Protein AF-A0A1B6MDV8-F1 (afdb_monomer_lite)

Secondary structure (DSSP, 8-state):
--------------------------TTS-HHHHHTT--S--------SS----HHHHHHHHHHHHHHHHHHTT--------PPPPP---------------------------------S---------HHHHHHHHHHHHHHHHHHHHHHHHHHHHHHHHHHHHHHHHHHHHHHHHHHHHHHHHHHHHHHHHHHHHHHHHHHHHHHHHHHHHHHHHHHHHHHHHHHHHHHHHHHHHHHHHHHHH-TT-HHHHHHHHHHHHHHHHHHHHHHHHHHHHHHTT-

Organism: NCBI:txid36148

InterPro domains:
  IPR052212 Pleckstrin homology-like domain-containing protein [PTHR12156] (56-283)

Radius of gyration: 54.23 Å; chains: 1; bounding box: 100×55×174 Å

pLDDT: mean 72.83, std 24.7, range [31.34, 98.69]

Structure (mmCIF, N/CA/C/O backbone):
data_AF-A0A1B6MDV8-F1
#
_entry.id   AF-A0A1B6MDV8-F1
#
loop_
_atom_site.group_PDB
_atom_site.id
_atom_site.type_symbol
_atom_site.label_atom_id
_atom_site.label_alt_id
_atom_site.label_comp_id
_atom_site.label_asym_id
_atom_site.label_entity_id
_atom_site.label_seq_id
_atom_site.pdbx_PDB_ins_code
_atom_site.Cartn_x
_atom_site.Cartn_y
_atom_site.Cartn_z
_atom_site.occupancy
_atom_site.B_iso_or_equiv
_atom_site.auth_seq_id
_atom_site.auth_comp_id
_atom_site.auth_asym_id
_atom_site.auth_atom_id
_atom_site.pdbx_PDB_model_num
ATOM 1 N N . ARG A 1 1 ? -22.402 22.579 72.912 1.00 41.66 1 ARG A N 1
ATOM 2 C CA . ARG A 1 1 ? -21.369 21.664 72.367 1.00 41.66 1 ARG A CA 1
ATOM 3 C C . ARG A 1 1 ? -21.329 21.859 70.859 1.00 41.66 1 ARG A C 1
ATOM 5 O O . ARG A 1 1 ? -22.354 22.223 70.300 1.00 41.66 1 ARG A O 1
ATOM 12 N N . GLN A 1 2 ? -20.126 21.792 70.302 1.00 41.84 2 GLN A N 1
ATOM 13 C CA . GLN A 1 2 ? -19.686 22.366 69.029 1.00 41.84 2 GLN A CA 1
ATOM 14 C C . GLN A 1 2 ? -20.504 21.953 67.797 1.00 41.84 2 GLN A C 1
ATOM 16 O O . GLN A 1 2 ? -21.017 20.841 67.720 1.00 41.84 2 GLN A O 1
ATOM 21 N N . ARG A 1 3 ? -20.596 22.901 66.855 1.00 44.16 3 ARG A N 1
ATOM 22 C CA . ARG A 1 3 ? -20.943 22.695 65.445 1.00 44.16 3 ARG A CA 1
ATOM 23 C C . ARG A 1 3 ? -19.697 22.199 64.715 1.00 44.16 3 ARG A C 1
ATOM 25 O O . ARG A 1 3 ? -18.668 22.822 64.917 1.00 44.16 3 ARG A O 1
ATOM 32 N N . ASP A 1 4 ? -19.864 21.224 63.829 1.00 45.38 4 ASP A N 1
ATOM 33 C CA . ASP A 1 4 ? -19.071 20.978 62.613 1.00 45.38 4 ASP A CA 1
ATOM 34 C C . ASP A 1 4 ? -20.027 20.203 61.678 1.00 45.38 4 ASP A C 1
ATOM 36 O O . ASP A 1 4 ? -20.526 19.148 62.049 1.00 45.38 4 ASP A O 1
ATOM 40 N N . SER A 1 5 ? -20.625 20.787 60.634 1.00 49.94 5 SER A N 1
ATOM 41 C CA . SER A 1 5 ? -20.052 21.233 59.354 1.00 49.94 5 SER A CA 1
ATOM 42 C C . SER A 1 5 ? -19.368 20.105 58.576 1.00 49.94 5 SER A C 1
ATOM 44 O O . SER A 1 5 ? -18.147 20.028 58.523 1.00 49.94 5 SER A O 1
ATOM 46 N N . MET A 1 6 ? -20.166 19.262 57.915 1.00 45.12 6 MET A N 1
ATOM 47 C CA . MET A 1 6 ? -19.707 18.414 56.813 1.00 45.12 6 MET A CA 1
ATOM 48 C C . MET A 1 6 ? -20.484 18.811 55.558 1.00 45.12 6 MET A C 1
ATOM 50 O O . MET A 1 6 ? -21.700 18.650 55.470 1.00 45.12 6 MET A O 1
ATOM 54 N N . GLN A 1 7 ? -19.756 19.432 54.634 1.00 40.16 7 GLN A N 1
ATOM 55 C CA . GLN A 1 7 ? -20.218 19.879 53.330 1.00 40.16 7 GLN A CA 1
ATOM 56 C C . GLN A 1 7 ? -20.430 18.675 52.408 1.00 40.16 7 GLN A C 1
ATOM 58 O O . GLN A 1 7 ? -19.575 17.801 52.298 1.00 40.16 7 GLN A O 1
ATOM 63 N N . SER A 1 8 ? -21.566 18.665 51.717 1.00 41.91 8 SER A N 1
ATOM 64 C CA . SER A 1 8 ? -21.845 17.781 50.592 1.00 41.91 8 SER A CA 1
ATOM 65 C C . SER A 1 8 ? -20.973 18.171 49.396 1.00 41.91 8 SER A C 1
ATOM 67 O O . SER A 1 8 ? -21.129 19.262 48.850 1.00 41.91 8 SER A O 1
ATOM 69 N N . THR A 1 9 ? -20.092 17.282 48.943 1.00 39.75 9 THR A N 1
ATOM 70 C CA . THR A 1 9 ? -19.457 17.394 47.623 1.00 39.75 9 THR A CA 1
ATOM 71 C C . THR A 1 9 ? -20.201 16.496 46.643 1.00 39.75 9 THR A C 1
ATOM 73 O O . THR A 1 9 ? -19.953 15.297 46.546 1.00 39.75 9 THR A O 1
ATOM 76 N N . SER A 1 10 ? -21.161 17.100 45.945 1.00 36.78 10 SER A N 1
ATOM 77 C CA . SER A 1 10 ? -21.814 16.543 44.762 1.00 36.78 10 SER A CA 1
ATOM 78 C C . SER A 1 10 ? -20.870 16.692 43.570 1.00 36.78 10 SER A C 1
ATOM 80 O O . SER A 1 10 ? -20.810 17.757 42.955 1.00 36.78 10 SER A O 1
ATOM 82 N N . THR A 1 11 ? -20.143 15.634 43.225 1.00 38.47 11 THR A N 1
ATOM 83 C CA . THR A 1 11 ? -19.356 15.585 41.988 1.00 38.47 11 THR A CA 1
ATOM 84 C C . THR A 1 11 ? -20.285 15.217 40.831 1.00 38.47 11 THR A C 1
ATOM 86 O O . THR A 1 11 ? -20.502 14.046 40.536 1.00 38.47 11 THR A O 1
ATOM 89 N N . GLN A 1 12 ? -20.870 16.226 40.180 1.00 38.03 12 GLN A N 1
ATOM 90 C CA . GLN A 1 12 ? -21.445 16.059 38.845 1.00 38.03 12 GLN A CA 1
ATOM 91 C C . GLN A 1 12 ? -20.291 15.968 37.843 1.00 38.03 12 GLN A C 1
ATOM 93 O O . GLN A 1 12 ? -19.630 16.963 37.553 1.00 38.03 12 GLN A O 1
ATOM 98 N N . ALA A 1 13 ? -20.031 14.767 37.329 1.00 36.56 13 ALA A N 1
ATOM 99 C CA . ALA A 1 13 ? -19.148 14.573 36.189 1.00 36.56 13 ALA A CA 1
ATOM 100 C C . ALA A 1 13 ? -19.932 14.856 34.898 1.00 36.56 13 ALA A C 1
ATOM 102 O O . ALA A 1 13 ? -20.715 14.035 34.419 1.00 36.56 13 ALA A O 1
ATOM 103 N N . SER A 1 14 ? -19.735 16.051 34.352 1.00 38.69 14 SER A N 1
ATOM 104 C CA . SER A 1 14 ? -20.211 16.453 33.031 1.00 38.69 14 SER A CA 1
ATOM 105 C C . SER A 1 14 ? -19.435 15.690 31.956 1.00 38.69 14 SER A C 1
ATOM 107 O O . SER A 1 14 ? -18.306 16.046 31.628 1.00 38.69 14 SER A O 1
ATOM 109 N N . VAL A 1 15 ? -20.025 14.634 31.394 1.00 35.34 15 VAL A N 1
ATOM 110 C CA . VAL A 1 15 ? -19.464 13.932 30.229 1.00 35.34 15 VAL A CA 1
ATOM 111 C C . VAL A 1 15 ? -19.745 14.766 28.979 1.00 35.34 15 VAL A C 1
ATOM 113 O O . VAL A 1 15 ? -20.803 14.665 28.357 1.00 35.34 15 VAL A O 1
ATOM 116 N N . THR A 1 16 ? -18.796 15.620 28.603 1.00 37.28 16 THR A N 1
ATOM 117 C CA . THR A 1 16 ? -18.769 16.245 27.279 1.00 37.28 16 THR A CA 1
ATOM 118 C C . THR A 1 16 ? -18.383 15.190 26.246 1.00 37.28 16 THR A C 1
ATOM 120 O O . THR A 1 16 ? -17.249 14.717 26.220 1.00 37.28 16 THR A O 1
ATOM 123 N N . LYS A 1 17 ? -19.335 14.811 25.387 1.00 40.22 17 LYS A N 1
ATOM 124 C CA . LYS A 1 17 ? -19.075 14.019 24.1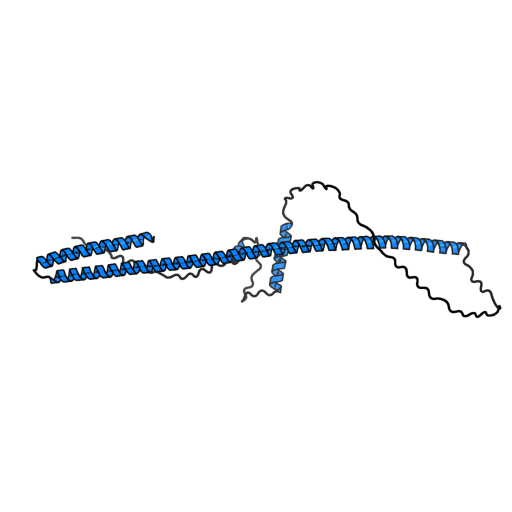80 1.00 40.22 17 LYS A CA 1
ATOM 125 C C . LYS A 1 17 ? -18.283 14.869 23.183 1.00 40.22 17 LYS A C 1
ATOM 127 O O . LYS A 1 17 ? -18.869 15.644 22.432 1.00 40.22 17 LYS A O 1
ATOM 132 N N . SER A 1 18 ? -16.967 14.701 23.160 1.00 35.91 18 SER A N 1
ATOM 133 C CA . SER A 1 18 ? -16.119 15.189 22.072 1.00 35.91 18 SER A CA 1
ATOM 134 C C . SER A 1 18 ? -16.134 14.151 20.955 1.00 35.91 18 SER A C 1
ATOM 136 O O . SER A 1 18 ? -15.450 13.134 21.015 1.00 35.91 18 SER A O 1
ATOM 138 N N . SER A 1 19 ? -16.973 14.384 19.950 1.00 39.19 19 SER A N 1
ATOM 139 C CA . SER A 1 19 ? -16.970 13.618 18.707 1.00 39.19 19 SER A CA 1
ATOM 140 C C . SER A 1 19 ? -15.798 14.111 17.854 1.00 39.19 19 SER A C 1
ATOM 142 O O . SER A 1 19 ? -15.937 15.044 17.069 1.00 39.19 19 SER A O 1
ATOM 144 N N . THR A 1 20 ? -14.610 13.545 18.058 1.00 39.69 20 THR A N 1
ATOM 145 C CA . THR A 1 20 ? -13.475 13.738 17.149 1.00 39.69 20 THR A CA 1
ATOM 146 C C . THR A 1 20 ? -13.483 12.608 16.135 1.00 39.69 20 THR A C 1
ATOM 148 O O . THR A 1 20 ? -13.010 11.505 16.399 1.00 39.69 20 THR A O 1
ATOM 151 N N . LYS A 1 21 ? -14.059 12.895 14.967 1.00 38.56 21 LYS A N 1
ATOM 152 C CA . LYS A 1 21 ? -13.855 12.133 13.738 1.00 38.56 21 LYS A CA 1
ATOM 153 C C . LYS A 1 21 ? -12.370 12.258 13.380 1.00 38.56 21 LYS A C 1
ATOM 155 O O . LYS A 1 21 ? -11.944 13.297 12.889 1.00 38.56 21 LYS A O 1
ATOM 160 N N . ILE A 1 22 ? -11.574 11.245 13.713 1.00 42.72 22 ILE A N 1
ATOM 161 C CA . ILE A 1 22 ? -10.167 11.177 13.314 1.00 42.72 22 ILE A CA 1
ATOM 162 C C . ILE A 1 22 ? -10.153 10.709 11.857 1.00 42.72 22 ILE A C 1
ATOM 164 O O . ILE A 1 22 ? -10.114 9.518 11.570 1.00 42.72 22 ILE A O 1
ATOM 168 N N . GLU A 1 23 ? -10.245 11.658 10.929 1.00 42.00 23 GLU A N 1
ATOM 169 C CA . GLU A 1 23 ? -9.724 11.467 9.576 1.00 42.00 23 GLU A CA 1
ATOM 170 C C . GLU A 1 23 ? -8.200 11.569 9.683 1.00 42.00 23 GLU A C 1
ATOM 172 O O . GLU A 1 23 ? -7.623 12.654 9.696 1.00 42.00 23 GLU A O 1
ATOM 177 N N . SER A 1 24 ? -7.537 10.428 9.869 1.00 48.16 24 SER A N 1
ATOM 178 C CA . SER A 1 24 ? -6.083 10.334 9.799 1.00 48.16 24 SER A CA 1
ATOM 179 C C . SER A 1 24 ? -5.657 10.337 8.333 1.00 48.16 24 SER A C 1
ATOM 181 O O . SER A 1 24 ? -5.510 9.292 7.697 1.00 48.16 24 SER A O 1
ATOM 183 N N . GLU A 1 25 ? -5.474 11.532 7.774 1.00 46.50 25 GLU A N 1
ATOM 184 C CA . GLU A 1 25 ? -4.757 11.659 6.511 1.00 46.50 25 GLU A CA 1
ATOM 185 C C . GLU A 1 25 ? -3.292 11.201 6.682 1.00 46.50 25 GLU A C 1
ATOM 187 O O . GLU A 1 25 ? -2.677 11.452 7.726 1.00 46.50 25 GLU A O 1
ATOM 192 N N . PRO A 1 26 ? -2.707 10.506 5.688 1.00 47.03 26 PRO A N 1
ATOM 193 C CA . PRO A 1 26 ? -1.300 10.121 5.713 1.00 47.03 26 PRO A CA 1
ATOM 194 C C . PRO A 1 26 ? -0.398 11.349 5.887 1.00 47.03 26 PRO A C 1
ATOM 196 O O . PRO A 1 26 ? -0.573 12.344 5.193 1.00 47.03 26 PRO A O 1
ATOM 199 N N . SER A 1 27 ? 0.630 11.257 6.737 1.00 51.81 27 SER A N 1
ATOM 200 C CA . SER A 1 27 ? 1.535 12.361 7.125 1.00 51.81 27 SER A CA 1
ATOM 201 C C . SER A 1 27 ? 2.238 13.109 5.979 1.00 51.81 27 SER A C 1
ATOM 203 O O . SER A 1 27 ? 2.862 14.138 6.217 1.00 51.81 27 SER A O 1
ATOM 205 N N . TRP A 1 28 ? 2.143 12.609 4.747 1.00 41.94 28 TRP A N 1
ATOM 206 C CA . TRP A 1 28 ? 2.666 13.233 3.532 1.00 41.94 28 TRP A CA 1
ATOM 207 C C . TRP A 1 28 ? 1.765 14.351 2.979 1.00 41.94 28 TRP A C 1
ATOM 209 O O . TRP A 1 28 ? 2.223 15.115 2.135 1.00 41.94 28 TRP A O 1
ATOM 219 N N . THR A 1 29 ? 0.513 14.479 3.443 1.00 50.56 29 THR A N 1
ATOM 220 C CA . THR A 1 29 ? -0.382 15.599 3.079 1.00 50.56 29 THR A CA 1
ATOM 221 C C . THR A 1 29 ? -0.181 16.832 3.961 1.00 50.56 29 THR A C 1
ATOM 223 O O . THR A 1 29 ? -0.692 17.910 3.656 1.00 50.56 29 THR A O 1
ATOM 226 N N . ASN A 1 30 ? 0.598 16.706 5.041 1.00 45.53 30 ASN A N 1
ATOM 227 C CA . ASN A 1 30 ? 0.780 17.774 6.011 1.00 45.53 30 ASN A CA 1
ATOM 228 C C . ASN A 1 30 ? 1.821 18.787 5.508 1.00 45.53 30 ASN A C 1
ATOM 230 O O . ASN A 1 30 ? 3.012 18.483 5.404 1.00 45.53 30 ASN A O 1
ATOM 234 N N . ALA A 1 31 ? 1.366 20.002 5.194 1.00 52.75 31 ALA A N 1
ATOM 235 C CA . ALA A 1 31 ? 2.187 21.062 4.601 1.00 52.75 31 ALA A CA 1
ATOM 236 C C . ALA A 1 31 ? 3.413 21.442 5.458 1.00 52.75 31 ALA A C 1
ATOM 238 O O . ALA A 1 31 ? 4.438 21.854 4.913 1.00 52.75 31 ALA A O 1
ATOM 239 N N . ASP A 1 32 ? 3.333 21.239 6.774 1.00 47.97 32 ASP A N 1
ATOM 240 C CA . ASP A 1 32 ? 4.419 21.534 7.713 1.00 47.97 32 ASP A CA 1
ATOM 241 C C . ASP A 1 32 ? 5.596 20.549 7.603 1.00 47.97 32 ASP A C 1
ATOM 243 O O . ASP A 1 32 ? 6.738 20.927 7.863 1.00 47.97 32 ASP A O 1
ATOM 247 N N . PHE A 1 33 ? 5.361 19.308 7.153 1.00 38.94 33 PHE A N 1
ATOM 248 C CA . PHE A 1 33 ? 6.434 18.324 6.957 1.00 38.94 33 PHE A CA 1
ATOM 249 C C . PHE A 1 33 ? 7.294 18.653 5.726 1.00 38.94 33 PHE A C 1
ATOM 251 O O . PHE A 1 33 ? 8.510 18.481 5.753 1.00 38.94 33 PHE A O 1
ATOM 258 N N . MET A 1 34 ? 6.683 19.208 4.672 1.00 46.84 34 MET A N 1
ATOM 259 C CA . MET A 1 34 ? 7.398 19.660 3.471 1.00 46.84 34 MET A CA 1
ATOM 260 C C . MET A 1 34 ? 8.202 20.949 3.707 1.00 46.84 34 MET A C 1
ATOM 262 O O . MET A 1 34 ? 9.195 21.185 3.027 1.00 46.84 34 MET A O 1
ATOM 266 N N . ALA A 1 35 ? 7.806 21.784 4.673 1.00 48.19 35 ALA A N 1
ATOM 267 C CA . ALA A 1 35 ? 8.477 23.055 4.951 1.00 48.19 35 ALA A CA 1
ATOM 268 C C . ALA A 1 35 ? 9.786 22.901 5.749 1.00 48.19 35 ALA A C 1
ATOM 270 O O . ALA A 1 35 ? 10.660 23.762 5.663 1.00 48.19 35 ALA A O 1
ATOM 271 N N . ALA A 1 36 ? 9.947 21.811 6.506 1.00 45.22 36 ALA A N 1
ATOM 272 C CA . ALA A 1 36 ? 11.100 21.616 7.387 1.00 45.22 36 ALA A CA 1
ATOM 273 C C . ALA A 1 36 ? 12.379 21.142 6.668 1.00 45.22 36 ALA A C 1
ATOM 275 O O . ALA A 1 36 ? 13.445 21.157 7.279 1.00 45.22 36 ALA A O 1
ATOM 276 N N . ASN A 1 37 ? 12.300 20.742 5.391 1.00 46.66 37 ASN A N 1
ATOM 277 C CA . ASN A 1 37 ? 13.437 20.171 4.655 1.00 46.66 37 ASN A CA 1
ATOM 278 C C . ASN A 1 37 ? 13.982 21.064 3.525 1.00 46.66 37 ASN A C 1
ATOM 280 O O . ASN A 1 37 ? 14.808 20.626 2.728 1.00 46.66 37 ASN A O 1
ATOM 284 N N . CYS A 1 38 ? 13.540 22.320 3.442 1.00 40.66 38 CYS A N 1
ATOM 285 C CA . CYS A 1 38 ? 13.964 23.239 2.390 1.00 40.66 38 CYS A CA 1
ATOM 286 C C . CYS A 1 38 ? 14.622 24.467 3.017 1.00 40.66 38 CYS A C 1
ATOM 288 O O . CYS A 1 38 ? 13.956 25.391 3.487 1.00 40.66 38 CYS A O 1
ATOM 290 N N . ASN A 1 39 ? 15.954 24.483 3.010 1.00 44.81 39 ASN A N 1
ATOM 291 C CA . ASN A 1 39 ? 16.721 25.686 3.288 1.00 44.81 39 ASN A CA 1
ATOM 292 C C . ASN A 1 39 ? 16.372 26.764 2.249 1.00 44.81 39 ASN A C 1
ATOM 294 O O . ASN A 1 39 ? 16.830 26.725 1.116 1.00 44.81 39 ASN A O 1
ATOM 298 N N . GLY A 1 40 ? 15.569 27.739 2.676 1.00 49.16 40 GLY A N 1
ATOM 299 C CA . GLY A 1 40 ? 15.629 29.125 2.222 1.00 49.16 40 GLY A CA 1
ATOM 300 C C . GLY A 1 40 ? 15.445 29.393 0.728 1.00 49.16 40 GLY A C 1
ATOM 301 O O . GLY A 1 40 ? 16.374 29.856 0.080 1.00 49.16 40 GLY A O 1
ATOM 302 N N . ASN A 1 41 ? 14.218 29.269 0.218 1.00 39.22 41 ASN A N 1
ATOM 303 C CA . ASN A 1 41 ? 13.690 30.275 -0.710 1.00 39.22 41 ASN A CA 1
ATOM 304 C C . ASN A 1 41 ? 12.160 30.210 -0.761 1.00 39.22 41 ASN A C 1
ATOM 306 O O . ASN A 1 41 ? 11.552 29.402 -1.458 1.00 39.22 41 ASN A O 1
ATOM 310 N N . THR A 1 42 ? 11.518 31.070 0.028 1.00 41.44 42 THR A N 1
ATOM 311 C CA . THR A 1 42 ? 10.060 31.171 0.101 1.00 41.44 42 THR A CA 1
ATOM 312 C C . THR A 1 42 ? 9.510 31.746 -1.206 1.00 41.44 42 THR A C 1
ATOM 314 O O . THR A 1 42 ? 9.463 32.964 -1.395 1.00 41.44 42 THR A O 1
ATOM 317 N N . ILE A 1 43 ? 9.050 30.881 -2.112 1.00 47.41 43 ILE A N 1
ATOM 318 C CA . ILE A 1 43 ? 8.170 31.294 -3.209 1.00 47.41 43 ILE A CA 1
ATOM 319 C C . ILE A 1 43 ? 6.847 31.732 -2.570 1.00 47.41 43 ILE A C 1
ATOM 321 O O . ILE A 1 43 ? 6.126 30.934 -1.969 1.00 47.41 43 ILE A O 1
ATOM 325 N N . LYS A 1 44 ? 6.564 33.036 -2.635 1.00 43.25 44 LYS A N 1
ATOM 326 C CA . LYS A 1 44 ? 5.366 33.656 -2.059 1.00 43.25 44 LYS A CA 1
ATOM 327 C C . LYS A 1 44 ? 4.108 32.994 -2.632 1.00 43.25 44 LYS A C 1
ATOM 329 O O . LYS A 1 44 ? 3.826 33.137 -3.819 1.00 43.25 44 LYS A O 1
ATOM 334 N N . ARG A 1 45 ? 3.337 32.308 -1.779 1.00 43.62 45 ARG A N 1
ATOM 335 C CA . ARG A 1 45 ? 1.969 31.876 -2.099 1.00 43.62 45 ARG A CA 1
ATOM 336 C C . ARG A 1 45 ? 1.102 33.116 -2.286 1.00 43.62 45 ARG A C 1
ATOM 338 O O . ARG A 1 45 ? 0.963 33.918 -1.365 1.00 43.62 45 ARG A O 1
ATOM 345 N N . GLN A 1 46 ? 0.524 33.266 -3.470 1.00 39.88 46 GLN A N 1
ATOM 346 C CA . GLN A 1 46 ? -0.530 34.240 -3.704 1.00 39.88 46 GLN A CA 1
ATOM 347 C C . GLN A 1 46 ? -1.845 33.617 -3.221 1.00 39.88 46 GLN A C 1
ATOM 349 O O . GLN A 1 46 ? -2.303 32.611 -3.759 1.00 39.88 46 GLN A O 1
ATOM 354 N N . GLU A 1 47 ? -2.410 34.169 -2.148 1.00 44.19 47 GLU A N 1
ATOM 355 C CA . GLU A 1 47 ? -3.714 33.768 -1.624 1.00 44.19 47 GLU A CA 1
ATOM 356 C C . GLU A 1 47 ? -4.813 34.148 -2.621 1.00 44.19 47 GLU A C 1
ATOM 358 O O . GLU A 1 47 ? -5.074 35.325 -2.873 1.00 44.19 47 GLU A O 1
ATOM 363 N N . GLY A 1 48 ? -5.469 33.143 -3.196 1.00 39.25 48 GLY A N 1
ATOM 364 C CA . GLY A 1 48 ? -6.555 33.359 -4.139 1.00 39.25 48 GLY A CA 1
ATOM 365 C C . GLY A 1 48 ? -7.253 32.063 -4.524 1.00 39.25 48 GLY A C 1
ATOM 366 O O . GLY A 1 48 ? -6.916 31.473 -5.533 1.00 39.25 48 GLY A O 1
ATOM 367 N N . LYS A 1 49 ? -8.218 31.662 -3.690 1.00 47.03 49 LYS A N 1
ATOM 368 C CA . LYS A 1 49 ? -9.430 30.872 -3.987 1.00 47.03 49 LYS A CA 1
ATOM 369 C C . LYS A 1 49 ? -9.300 29.712 -4.995 1.00 47.03 49 LYS A C 1
ATOM 371 O O . LYS A 1 49 ? -9.300 29.919 -6.200 1.00 47.03 49 LYS A O 1
ATOM 376 N N . ASN A 1 50 ? -9.432 28.511 -4.425 1.00 45.31 50 ASN A N 1
ATOM 377 C CA . ASN A 1 50 ? -9.701 27.209 -5.045 1.00 45.31 50 ASN A CA 1
ATOM 378 C C . ASN A 1 50 ? -8.482 26.612 -5.757 1.00 45.31 50 ASN A C 1
ATOM 380 O O . ASN A 1 50 ? -8.100 27.040 -6.837 1.00 45.31 50 ASN A O 1
ATOM 384 N N . GLY A 1 51 ? -7.867 25.625 -5.097 1.00 57.31 51 GLY A N 1
ATOM 385 C CA . GLY A 1 51 ? -6.617 24.968 -5.480 1.00 57.31 51 GLY A CA 1
ATOM 386 C C . GLY A 1 51 ? -6.698 24.093 -6.730 1.00 57.31 51 GLY A C 1
ATOM 387 O O . GLY A 1 51 ? -6.411 22.903 -6.661 1.00 57.31 51 GLY A O 1
ATOM 388 N N . GLU A 1 52 ? -7.037 24.683 -7.869 1.00 53.91 52 GLU A N 1
ATOM 389 C CA . GLU A 1 52 ? -6.800 24.093 -9.181 1.00 53.91 52 GLU A CA 1
ATOM 390 C C . GLU A 1 52 ? -5.534 24.725 -9.760 1.00 53.91 52 GLU A C 1
ATOM 392 O O . GLU A 1 52 ? -5.537 25.857 -10.242 1.00 53.91 52 GLU A O 1
ATOM 397 N N . TYR A 1 53 ? -4.420 23.998 -9.668 1.00 69.62 53 TYR A N 1
ATOM 398 C CA . TYR A 1 53 ? -3.213 24.359 -10.400 1.00 69.62 53 TYR A CA 1
ATOM 399 C C . TYR A 1 53 ? -3.477 24.143 -11.887 1.00 69.62 53 TYR A C 1
ATOM 401 O O . TYR A 1 53 ? -3.904 23.060 -12.296 1.00 69.62 53 TYR A O 1
ATOM 409 N N . THR A 1 54 ? -3.216 25.156 -12.710 1.00 80.56 54 THR A N 1
ATOM 410 C CA . THR A 1 54 ? -3.282 24.960 -14.159 1.00 80.56 54 THR A CA 1
ATOM 411 C C . THR A 1 54 ? -2.201 23.966 -14.584 1.00 80.56 54 THR A C 1
ATOM 413 O O . THR A 1 54 ? -1.158 23.840 -13.937 1.00 80.56 54 THR A O 1
ATOM 416 N N . THR A 1 55 ? -2.422 23.248 -15.687 1.00 70.62 55 THR A N 1
ATOM 417 C CA . THR A 1 55 ? -1.445 22.277 -16.208 1.00 70.62 55 THR A CA 1
ATOM 418 C C . THR A 1 55 ? -0.066 22.915 -16.399 1.00 70.62 55 THR A C 1
ATOM 420 O O . THR A 1 55 ? 0.946 22.304 -16.078 1.00 70.62 55 THR A O 1
ATOM 423 N N . GLU A 1 56 ? -0.021 24.180 -16.817 1.00 72.06 56 GLU A N 1
ATOM 424 C CA . GLU A 1 56 ? 1.218 24.950 -16.958 1.00 72.06 56 GLU A CA 1
ATOM 425 C C . GLU A 1 56 ? 1.922 25.200 -15.614 1.00 72.06 56 GLU A C 1
ATOM 427 O O . GLU A 1 56 ? 3.143 25.097 -15.532 1.00 72.06 56 GLU A O 1
ATOM 432 N N . GLN A 1 57 ? 1.173 25.466 -14.539 1.00 76.56 57 GLN A N 1
ATOM 433 C CA . GLN A 1 57 ? 1.736 25.666 -13.200 1.00 76.56 57 GLN A CA 1
ATOM 434 C C . GLN A 1 57 ? 2.315 24.371 -12.616 1.00 76.56 57 GLN A C 1
ATOM 436 O O . GLN A 1 57 ? 3.372 24.410 -11.987 1.00 76.56 57 GLN A O 1
ATOM 441 N N . LEU A 1 58 ? 1.663 23.229 -12.860 1.00 84.12 58 LEU A N 1
ATOM 442 C CA . LEU A 1 58 ? 2.167 21.915 -12.445 1.00 84.12 58 LEU A CA 1
ATOM 443 C C . LEU A 1 58 ? 3.429 21.524 -13.217 1.00 84.12 58 LEU A C 1
ATOM 445 O O . LEU A 1 58 ? 4.398 21.069 -12.612 1.00 84.12 58 LEU A O 1
ATOM 449 N N . ILE A 1 59 ? 3.443 21.749 -14.536 1.00 82.00 59 ILE A N 1
ATOM 450 C CA . ILE A 1 59 ? 4.624 21.504 -15.375 1.00 82.00 59 ILE A CA 1
ATOM 451 C C . ILE A 1 59 ? 5.797 22.349 -14.877 1.00 82.00 59 ILE A C 1
ATOM 453 O O . ILE A 1 59 ? 6.886 21.825 -14.676 1.00 82.00 59 ILE A O 1
ATOM 457 N N . MET A 1 60 ? 5.571 23.633 -14.598 1.00 82.56 60 MET A N 1
ATOM 458 C CA . MET A 1 60 ? 6.625 24.534 -14.135 1.00 82.56 60 MET A CA 1
ATOM 459 C C . MET A 1 60 ? 7.154 24.164 -12.736 1.00 82.56 60 MET A C 1
ATOM 461 O O . MET A 1 60 ? 8.344 24.331 -12.470 1.00 82.56 60 MET A O 1
ATOM 465 N N . GLN A 1 61 ? 6.309 23.619 -11.851 1.00 80.75 61 GLN A N 1
ATOM 466 C CA . GLN A 1 61 ? 6.749 23.068 -10.562 1.00 80.75 61 GLN A CA 1
ATOM 467 C C . GLN A 1 61 ? 7.579 21.790 -10.719 1.00 80.75 61 GLN A C 1
ATOM 469 O O . GLN A 1 61 ? 8.605 21.653 -10.054 1.00 80.75 61 GLN A O 1
ATOM 474 N N . LEU A 1 62 ? 7.172 20.872 -11.599 1.00 82.19 62 LEU A N 1
ATOM 475 C CA . LEU A 1 62 ? 7.939 19.656 -11.884 1.00 82.19 62 LEU A CA 1
ATOM 476 C C . LEU A 1 62 ? 9.309 19.993 -12.480 1.00 82.19 62 LEU A C 1
ATOM 478 O O . LEU A 1 62 ? 10.319 19.450 -12.038 1.00 82.19 62 LEU A O 1
ATOM 482 N N . ASP A 1 63 ? 9.358 20.944 -13.410 1.00 81.94 63 ASP A N 1
ATOM 483 C CA . ASP A 1 63 ? 10.597 21.383 -14.054 1.00 81.94 63 ASP A CA 1
ATOM 484 C C . ASP A 1 63 ? 11.577 22.017 -13.052 1.00 81.94 63 ASP A C 1
ATOM 486 O O . ASP A 1 63 ? 12.791 21.831 -13.150 1.00 81.94 63 ASP A O 1
ATOM 490 N N . ALA A 1 64 ? 11.059 22.726 -12.041 1.00 76.06 64 ALA A N 1
ATOM 491 C CA . ALA A 1 64 ? 11.861 23.281 -10.954 1.00 76.06 64 ALA A CA 1
ATOM 492 C C . ALA A 1 64 ? 12.460 22.185 -10.052 1.00 76.06 64 ALA A C 1
ATOM 494 O O . ALA A 1 64 ? 13.654 22.227 -9.763 1.00 76.06 64 ALA A O 1
ATOM 495 N N . ILE A 1 65 ? 11.670 21.171 -9.679 1.00 80.25 65 ILE A N 1
ATOM 496 C CA . ILE A 1 65 ? 12.120 20.045 -8.838 1.00 80.25 65 ILE A CA 1
ATOM 497 C C . ILE A 1 65 ? 13.163 19.186 -9.572 1.00 80.25 65 ILE A C 1
ATOM 499 O O . ILE A 1 65 ? 14.178 18.784 -8.996 1.00 80.25 65 ILE A O 1
ATOM 503 N N . VAL A 1 66 ? 12.955 18.924 -10.865 1.00 79.69 66 VAL A N 1
ATOM 504 C CA . VAL A 1 66 ? 13.918 18.181 -11.697 1.00 79.69 66 VAL A CA 1
ATOM 505 C C . VAL A 1 66 ? 15.234 18.955 -11.824 1.00 79.69 66 VAL A C 1
ATOM 507 O O . VAL A 1 66 ? 16.315 18.379 -11.738 1.00 79.69 66 VAL A O 1
ATOM 510 N N . ARG A 1 67 ? 15.175 20.280 -11.960 1.00 77.94 67 ARG A N 1
ATOM 511 C CA . ARG A 1 67 ? 16.376 21.120 -12.054 1.00 77.94 67 ARG A CA 1
ATOM 512 C C . ARG A 1 67 ? 17.145 21.190 -10.733 1.00 77.94 67 ARG A C 1
ATOM 514 O O . ARG A 1 67 ? 18.373 21.163 -10.744 1.00 77.94 67 ARG A O 1
ATOM 521 N N . GLU A 1 68 ? 16.433 21.232 -9.611 1.00 72.38 68 GLU A N 1
ATOM 522 C CA . GLU A 1 68 ? 17.023 21.227 -8.270 1.00 72.38 68 GLU A CA 1
ATOM 523 C C . GLU A 1 68 ? 17.685 19.875 -7.954 1.00 72.38 68 GLU A C 1
ATOM 525 O O . GLU A 1 68 ? 18.838 19.844 -7.523 1.00 72.38 68 GLU A O 1
ATOM 530 N N . SER A 1 69 ? 17.040 18.755 -8.293 1.00 71.00 69 SER A N 1
ATOM 531 C CA . SER A 1 69 ? 17.627 17.410 -8.143 1.00 71.00 69 SER A CA 1
ATOM 532 C C . SER A 1 69 ? 18.845 17.165 -9.043 1.00 71.00 69 SER A C 1
ATOM 534 O O . SER A 1 69 ? 19.814 16.546 -8.614 1.00 71.00 69 SER A O 1
ATOM 536 N N . MET A 1 70 ? 18.862 17.716 -10.258 1.00 67.88 70 MET A N 1
ATOM 537 C CA . MET A 1 70 ? 20.036 17.651 -11.140 1.00 67.88 70 MET A CA 1
ATOM 538 C C . MET A 1 70 ? 21.216 18.491 -10.621 1.00 67.88 70 MET A C 1
ATOM 540 O O . MET A 1 70 ? 22.371 18.171 -10.903 1.00 67.88 70 MET A O 1
ATOM 544 N N . SER A 1 71 ? 20.947 19.549 -9.848 1.00 60.66 71 SER A N 1
ATOM 545 C CA . SER A 1 71 ? 21.989 20.396 -9.253 1.00 60.66 71 SER A CA 1
ATOM 546 C C . SER A 1 71 ? 22.613 19.799 -7.985 1.00 60.66 71 SER A C 1
ATOM 548 O O . SER A 1 71 ? 23.806 19.981 -7.752 1.00 60.66 71 SER A O 1
ATOM 550 N N . THR A 1 72 ? 21.860 19.016 -7.206 1.00 56.38 72 THR A N 1
ATOM 551 C CA . THR A 1 72 ? 22.361 18.373 -5.976 1.00 56.38 72 THR A CA 1
ATOM 552 C C . THR A 1 72 ? 23.200 17.119 -6.237 1.00 56.38 72 THR A C 1
ATOM 554 O O . THR A 1 72 ? 23.946 16.693 -5.360 1.00 56.38 72 THR A O 1
ATOM 557 N N . CYS A 1 73 ? 23.167 16.559 -7.451 1.00 45.16 73 CYS A N 1
ATOM 558 C CA . CYS A 1 73 ? 24.028 15.438 -7.844 1.00 45.16 73 CYS A CA 1
ATOM 559 C C . CYS A 1 73 ? 25.478 15.834 -8.186 1.00 45.16 73 CYS A C 1
ATOM 561 O O . CYS A 1 73 ? 26.306 14.944 -8.381 1.00 45.16 73 CYS A O 1
ATOM 563 N N . GLN A 1 74 ? 25.811 17.130 -8.274 1.00 48.72 74 GLN A N 1
ATOM 564 C CA . GLN A 1 74 ? 27.181 17.572 -8.585 1.00 48.72 74 GLN A CA 1
ATOM 565 C C . GLN A 1 74 ? 28.090 17.733 -7.356 1.00 48.72 74 GLN A C 1
ATOM 567 O O . GLN A 1 74 ? 29.308 17.731 -7.522 1.00 48.72 74 GLN A O 1
ATOM 572 N N . ASP A 1 75 ? 27.536 17.771 -6.140 1.00 47.91 75 ASP A N 1
ATOM 573 C CA . ASP A 1 75 ? 28.303 17.880 -4.892 1.00 47.91 75 ASP A CA 1
ATOM 574 C C . ASP A 1 75 ? 28.168 16.604 -4.047 1.00 47.91 75 ASP A C 1
ATOM 576 O O . ASP A 1 75 ? 27.379 16.502 -3.109 1.00 47.91 75 ASP A O 1
ATOM 580 N N . SER A 1 76 ? 28.967 15.589 -4.370 1.00 38.47 76 SER A N 1
ATOM 581 C CA . SER A 1 76 ? 29.290 14.508 -3.430 1.00 38.47 76 SER A CA 1
ATOM 582 C C . SER A 1 76 ? 30.715 14.002 -3.672 1.00 38.47 76 SER A C 1
ATOM 584 O O . SER A 1 76 ? 30.997 13.450 -4.740 1.00 38.47 76 SER A O 1
ATOM 586 N N . PRO A 1 77 ? 31.639 14.179 -2.708 1.00 52.41 77 PRO A N 1
ATOM 587 C CA . PRO A 1 77 ? 33.015 13.741 -2.834 1.00 52.41 77 PRO A CA 1
ATOM 588 C C . PRO A 1 77 ? 33.182 12.381 -2.155 1.00 52.41 77 PRO A C 1
ATOM 590 O O . PRO A 1 77 ? 33.668 12.321 -1.039 1.00 52.41 77 PRO A O 1
ATOM 593 N N . GLU A 1 78 ? 32.805 11.285 -2.810 1.00 43.41 78 GLU A N 1
ATOM 594 C CA . GLU A 1 78 ? 33.264 9.946 -2.406 1.00 43.41 78 GLU A CA 1
ATOM 595 C C . GLU A 1 78 ? 33.098 8.954 -3.567 1.00 43.41 78 GLU A C 1
ATOM 597 O O . GLU A 1 78 ? 32.132 8.208 -3.687 1.00 43.41 78 GLU A O 1
ATOM 602 N N . ARG A 1 79 ? 34.066 8.983 -4.491 1.00 41.91 79 ARG A N 1
ATOM 603 C CA . ARG A 1 79 ? 34.232 7.954 -5.525 1.00 41.91 79 ARG A CA 1
ATOM 604 C C . ARG A 1 79 ? 35.171 6.880 -4.978 1.00 41.91 79 ARG A C 1
ATOM 606 O O . ARG A 1 79 ? 36.392 6.980 -5.125 1.00 41.91 79 ARG A O 1
ATOM 613 N N . GLU A 1 80 ? 34.612 5.852 -4.347 1.00 45.09 80 GLU A N 1
ATOM 614 C CA . GLU A 1 80 ? 35.350 4.609 -4.131 1.00 45.09 80 GLU A CA 1
ATOM 615 C C . GLU A 1 80 ? 35.661 3.946 -5.480 1.00 45.09 80 GLU A C 1
ATOM 617 O O . GLU A 1 80 ? 34.850 3.882 -6.406 1.00 45.09 80 GLU A O 1
ATOM 622 N N . LYS A 1 81 ? 36.913 3.511 -5.606 1.00 47.44 81 LYS A N 1
ATOM 623 C CA . LYS A 1 81 ? 37.507 2.946 -6.814 1.00 47.44 81 LYS A CA 1
ATOM 624 C C . LYS A 1 81 ? 36.952 1.542 -7.063 1.00 47.44 81 LYS A C 1
ATOM 626 O O . LYS A 1 81 ? 37.382 0.597 -6.410 1.00 47.44 81 LYS A O 1
ATOM 631 N N . MET A 1 82 ? 36.094 1.380 -8.066 1.00 38.00 82 MET A N 1
ATOM 632 C CA . MET A 1 82 ? 35.876 0.072 -8.688 1.00 38.00 82 MET A CA 1
ATOM 633 C C . MET A 1 82 ? 36.940 -0.159 -9.763 1.00 38.00 82 MET A C 1
ATOM 635 O O . MET A 1 82 ? 37.007 0.535 -10.777 1.00 38.00 82 MET A O 1
ATOM 639 N N . THR A 1 83 ? 37.818 -1.118 -9.497 1.00 51.56 83 THR A N 1
ATOM 640 C CA . THR A 1 83 ? 38.773 -1.672 -10.456 1.00 51.56 83 THR A CA 1
ATOM 641 C C . THR A 1 83 ? 38.047 -2.611 -11.428 1.00 51.56 83 THR A C 1
ATOM 643 O O . THR A 1 83 ? 37.178 -3.371 -10.999 1.00 51.56 83 THR A O 1
ATOM 646 N N . PRO A 1 84 ? 38.383 -2.626 -12.731 1.00 41.88 84 PRO A N 1
ATOM 647 C CA . PRO A 1 84 ? 37.843 -3.626 -13.640 1.00 41.88 84 PRO A CA 1
ATOM 648 C C . PRO A 1 84 ? 38.644 -4.930 -13.507 1.00 41.88 84 PRO A C 1
ATOM 650 O O . PRO A 1 84 ? 39.870 -4.929 -13.617 1.00 41.88 84 PRO A O 1
ATOM 653 N N . SER A 1 85 ? 37.953 -6.045 -13.265 1.00 38.62 85 SER A N 1
ATOM 654 C CA . SER A 1 85 ? 38.515 -7.398 -13.398 1.00 38.62 85 SER A CA 1
ATOM 655 C C . SER A 1 85 ? 38.240 -7.983 -14.793 1.00 38.62 85 SER A C 1
ATOM 657 O O . SER A 1 85 ? 37.369 -7.483 -15.507 1.00 38.62 85 SER A O 1
ATOM 659 N N . PRO A 1 86 ? 39.033 -8.980 -15.229 1.00 44.41 86 PRO A N 1
ATOM 660 C CA . PRO A 1 86 ? 39.439 -9.130 -16.620 1.00 44.41 86 PRO A CA 1
ATOM 661 C C . PRO A 1 86 ? 38.450 -9.924 -17.481 1.00 44.41 86 PRO A C 1
ATOM 663 O O . PRO A 1 86 ? 37.811 -10.874 -17.037 1.00 44.41 86 PRO A O 1
ATOM 666 N N . ARG A 1 87 ? 38.410 -9.541 -18.761 1.00 37.31 87 ARG A N 1
ATOM 667 C CA . ARG A 1 87 ? 37.772 -10.245 -19.881 1.00 37.31 87 ARG A CA 1
ATOM 668 C C . ARG A 1 87 ? 38.326 -11.672 -20.006 1.00 37.31 87 ARG A C 1
ATOM 670 O O . ARG A 1 87 ? 39.522 -11.841 -20.235 1.00 37.31 87 ARG A O 1
ATOM 677 N N . SER A 1 88 ? 37.456 -12.676 -19.950 1.00 35.28 88 SER A N 1
ATOM 678 C CA . SER A 1 88 ? 37.734 -14.044 -20.400 1.00 35.28 88 SER A CA 1
ATOM 679 C C . SER A 1 88 ? 37.113 -14.298 -21.781 1.00 35.28 88 SER A C 1
ATOM 681 O O . SER A 1 88 ? 35.899 -14.293 -21.951 1.00 35.28 88 SER A O 1
ATOM 683 N N . SER A 1 89 ? 38.015 -14.443 -22.754 1.00 39.00 89 SER A N 1
ATOM 684 C CA . SER A 1 89 ? 38.049 -15.376 -23.896 1.00 39.00 89 SER A CA 1
ATOM 685 C C . SER A 1 89 ? 36.762 -16.019 -24.459 1.00 39.00 89 SER A C 1
ATOM 687 O O . SER A 1 89 ? 36.090 -16.795 -23.783 1.00 39.00 89 SER A O 1
ATOM 689 N N . GLU A 1 90 ? 36.593 -15.807 -25.770 1.00 41.41 90 GLU A N 1
ATOM 690 C CA . GLU A 1 90 ? 36.433 -16.804 -26.854 1.00 41.41 90 GLU A CA 1
ATOM 691 C C . GLU A 1 90 ? 35.317 -17.874 -26.805 1.00 41.41 90 GLU A C 1
ATOM 693 O O . GLU A 1 90 ? 35.319 -18.797 -25.992 1.00 41.41 90 GLU A O 1
ATOM 698 N N . ARG A 1 91 ? 34.433 -17.786 -27.815 1.00 43.25 91 ARG A N 1
ATOM 699 C CA . ARG A 1 91 ? 33.726 -18.853 -28.568 1.00 43.25 91 ARG A CA 1
ATOM 700 C C . ARG A 1 91 ? 33.049 -18.143 -29.757 1.00 43.25 91 ARG A C 1
ATOM 702 O O . ARG A 1 91 ? 32.234 -17.262 -29.518 1.00 43.25 91 ARG A O 1
ATOM 709 N N . ASP A 1 92 ? 33.548 -18.186 -30.991 1.00 37.44 92 ASP A N 1
ATOM 710 C CA . ASP A 1 92 ? 33.582 -19.256 -32.011 1.00 37.44 92 ASP A CA 1
ATOM 711 C C . ASP A 1 92 ? 32.219 -19.882 -32.375 1.00 37.44 92 ASP A C 1
ATOM 713 O O . ASP A 1 92 ? 31.413 -20.179 -31.491 1.00 37.44 92 ASP A O 1
ATOM 717 N N . SER A 1 93 ? 32.053 -20.164 -33.680 1.00 38.53 93 SER A N 1
ATOM 718 C CA . SER A 1 93 ? 30.897 -20.652 -34.478 1.00 38.53 93 SER A CA 1
ATOM 719 C C . SER A 1 93 ? 30.042 -19.518 -35.084 1.00 38.53 93 SER A C 1
ATOM 721 O O . SER A 1 93 ? 29.371 -18.809 -34.350 1.00 38.53 93 SER A O 1
ATOM 723 N N . GLY A 1 94 ? 29.961 -19.228 -36.390 1.00 33.56 94 GLY A N 1
ATOM 724 C CA . GLY A 1 94 ? 30.293 -19.968 -37.607 1.00 33.56 94 GLY A CA 1
ATOM 725 C C . GLY A 1 94 ? 29.027 -20.530 -38.258 1.00 33.56 94 GLY A C 1
ATOM 726 O O . GLY A 1 94 ? 28.651 -21.622 -37.866 1.00 33.56 94 GLY A O 1
ATOM 727 N N . ILE A 1 95 ? 28.396 -19.843 -39.234 1.00 44.88 95 ILE A N 1
ATOM 728 C CA . ILE A 1 95 ? 27.441 -20.449 -40.195 1.00 44.88 95 ILE A CA 1
ATOM 729 C C . ILE A 1 95 ? 27.394 -19.670 -41.539 1.00 44.88 95 ILE A C 1
ATOM 731 O O . ILE A 1 95 ? 27.241 -18.452 -41.554 1.00 44.88 95 ILE A O 1
ATOM 735 N N . ALA A 1 96 ? 27.548 -20.450 -42.620 1.00 35.06 96 ALA A N 1
ATOM 736 C CA . ALA A 1 96 ? 27.222 -20.323 -44.056 1.00 35.06 96 ALA A CA 1
ATOM 737 C C . ALA A 1 96 ? 26.348 -19.134 -44.527 1.00 35.06 96 ALA A C 1
ATOM 739 O O . ALA A 1 96 ? 25.332 -18.814 -43.925 1.00 35.06 96 ALA A O 1
ATOM 740 N N . GLU A 1 97 ? 26.736 -18.403 -45.581 1.00 37.59 97 GLU A N 1
ATOM 741 C CA . GLU A 1 97 ? 26.523 -18.712 -47.017 1.00 37.59 97 GLU A CA 1
ATOM 742 C C . GLU A 1 97 ? 25.036 -18.864 -47.392 1.00 37.59 97 GLU A C 1
ATOM 744 O O . GLU A 1 97 ? 24.397 -19.839 -47.011 1.00 37.59 97 GLU A O 1
ATOM 749 N N . THR A 1 98 ? 24.493 -17.921 -48.178 1.00 34.25 98 THR A N 1
ATOM 750 C CA . THR A 1 98 ? 23.545 -18.185 -49.284 1.00 34.25 98 THR A CA 1
ATOM 751 C C . 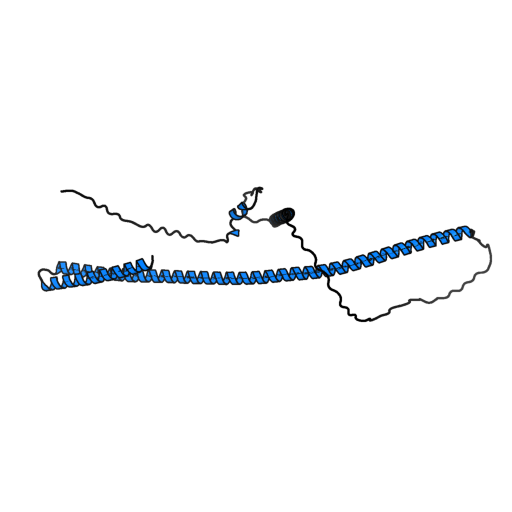THR A 1 98 ? 23.170 -16.911 -50.057 1.00 34.25 98 THR A C 1
ATOM 753 O O . THR A 1 98 ? 22.644 -15.970 -49.484 1.00 34.25 98 THR A O 1
ATOM 756 N N . ALA A 1 99 ? 23.383 -16.986 -51.383 1.00 33.38 99 ALA A N 1
ATOM 757 C CA . ALA A 1 99 ? 22.541 -16.457 -52.472 1.00 33.38 99 ALA A CA 1
ATOM 758 C C . ALA A 1 99 ? 22.317 -14.924 -52.592 1.00 33.38 99 ALA A C 1
ATOM 760 O O . ALA A 1 99 ? 22.263 -14.200 -51.619 1.00 33.38 99 ALA A O 1
ATOM 761 N N . ALA A 1 100 ? 22.125 -14.298 -53.754 1.00 39.56 100 ALA A N 1
ATOM 762 C CA . ALA A 1 100 ? 22.169 -14.654 -55.168 1.00 39.56 100 ALA A CA 1
ATOM 763 C C . ALA A 1 100 ? 22.438 -13.330 -55.925 1.00 39.56 100 ALA A C 1
ATOM 765 O O . ALA A 1 100 ? 21.916 -12.285 -55.558 1.00 39.56 100 ALA A O 1
ATOM 766 N N . ARG A 1 101 ? 23.384 -13.301 -56.869 1.00 40.34 101 ARG A N 1
ATOM 767 C CA . ARG A 1 101 ? 23.126 -13.053 -58.302 1.00 40.34 101 ARG A CA 1
ATOM 768 C C . ARG A 1 101 ? 21.880 -12.202 -58.602 1.00 40.34 101 ARG A C 1
ATOM 770 O O . ARG A 1 101 ? 20.789 -12.753 -58.637 1.00 40.34 101 ARG A O 1
ATOM 777 N N . ASP A 1 102 ? 22.087 -10.953 -59.018 1.00 31.34 102 ASP A N 1
ATOM 778 C CA . ASP A 1 102 ? 21.403 -10.472 -60.219 1.00 31.34 102 ASP A CA 1
ATOM 779 C C . ASP A 1 102 ? 22.267 -9.465 -60.991 1.00 31.34 102 ASP A C 1
ATOM 781 O O . ASP A 1 102 ? 22.849 -8.528 -60.448 1.00 31.34 102 ASP A O 1
ATOM 785 N N . SER A 1 103 ? 22.421 -9.742 -62.275 1.00 39.31 103 SER A N 1
ATOM 786 C CA . SER A 1 103 ? 23.142 -8.955 -63.264 1.00 39.31 103 SER A CA 1
ATOM 787 C C . SER A 1 103 ? 22.243 -8.936 -64.481 1.00 39.31 103 SER A C 1
ATOM 789 O O . SER A 1 103 ? 22.280 -9.858 -65.291 1.00 39.31 103 SER A O 1
ATOM 791 N N . THR A 1 104 ? 21.442 -7.889 -64.619 1.00 40.09 104 THR A N 1
ATOM 792 C CA . THR A 1 104 ? 20.670 -7.645 -65.836 1.00 40.09 104 THR A CA 1
ATOM 793 C C . THR A 1 104 ? 21.234 -6.446 -66.574 1.00 40.09 104 THR A C 1
ATOM 795 O O . THR A 1 104 ? 20.963 -5.284 -66.280 1.00 40.09 104 THR A O 1
ATOM 798 N N . ILE A 1 105 ? 22.057 -6.812 -67.550 1.00 38.03 105 ILE A N 1
ATOM 799 C CA . ILE A 1 105 ? 22.391 -6.087 -68.769 1.00 38.03 105 ILE A CA 1
ATOM 800 C C . ILE A 1 105 ? 21.093 -5.648 -69.460 1.00 38.03 105 ILE A C 1
ATOM 802 O O . ILE A 1 105 ? 20.216 -6.475 -69.704 1.00 38.03 105 ILE A O 1
ATOM 806 N N . VAL A 1 106 ? 21.002 -4.372 -69.833 1.00 40.78 106 VAL A N 1
ATOM 807 C CA . VAL A 1 106 ? 20.037 -3.886 -70.827 1.00 40.78 106 VAL A CA 1
ATOM 808 C C . VAL A 1 106 ? 20.831 -3.216 -71.946 1.00 40.78 106 VAL A C 1
ATOM 810 O O . VAL A 1 106 ? 21.281 -2.082 -71.812 1.00 40.78 106 VAL A O 1
ATOM 813 N N . GLU A 1 107 ? 21.018 -3.946 -73.044 1.00 41.91 107 GLU A N 1
ATOM 814 C CA . GLU A 1 107 ? 21.222 -3.356 -74.368 1.00 41.91 107 GLU A CA 1
ATOM 815 C C . GLU A 1 107 ? 19.859 -3.063 -75.007 1.00 41.91 107 GLU A C 1
ATOM 817 O O . GLU A 1 107 ? 18.933 -3.868 -74.873 1.00 41.91 107 GLU A O 1
ATOM 822 N N . PRO A 1 108 ? 19.762 -1.996 -75.811 1.00 44.06 108 PRO A N 1
ATOM 823 C CA . PRO A 1 108 ? 18.896 -2.014 -76.978 1.00 44.06 108 PRO A CA 1
ATOM 824 C C . PRO A 1 108 ? 19.703 -1.913 -78.279 1.00 44.06 108 PRO A C 1
ATOM 826 O O . PRO A 1 108 ? 20.556 -1.045 -78.471 1.00 44.06 108 PRO A O 1
ATOM 829 N N . ALA A 1 109 ? 19.385 -2.829 -79.191 1.00 37.91 109 ALA A N 1
ATOM 830 C CA . ALA A 1 109 ? 19.943 -2.937 -80.526 1.00 37.91 109 ALA A CA 1
ATOM 831 C C . ALA A 1 109 ? 19.444 -1.829 -81.479 1.00 37.91 109 ALA A C 1
ATOM 833 O O . ALA A 1 109 ? 18.253 -1.557 -81.568 1.00 37.91 109 ALA A O 1
ATOM 834 N N . ARG A 1 110 ? 20.408 -1.255 -82.211 1.00 40.94 110 ARG A N 1
ATOM 835 C CA . ARG A 1 110 ? 20.461 -0.971 -83.663 1.00 40.94 110 ARG A CA 1
ATOM 836 C C . ARG A 1 110 ? 19.151 -0.660 -84.408 1.00 40.94 110 ARG A C 1
ATOM 838 O O . ARG A 1 110 ? 18.342 -1.554 -84.630 1.00 40.94 110 ARG A O 1
ATOM 845 N N . ASP A 1 111 ? 19.111 0.522 -85.025 1.00 34.25 111 ASP A N 1
ATOM 846 C CA . ASP A 1 111 ? 18.487 0.703 -86.341 1.00 34.25 111 ASP A CA 1
ATOM 847 C C . ASP A 1 111 ? 19.422 1.486 -87.280 1.00 34.25 111 ASP A C 1
ATOM 849 O O . ASP A 1 111 ? 20.196 2.345 -86.853 1.00 34.25 111 ASP A O 1
ATOM 853 N N . SER A 1 112 ? 19.411 1.091 -88.549 1.00 44.28 112 SER A N 1
ATOM 854 C CA . SER A 1 112 ? 20.402 1.408 -89.575 1.00 44.28 112 SER A CA 1
ATOM 855 C C . SER A 1 112 ? 19.879 2.486 -90.519 1.00 44.28 112 SER A C 1
ATOM 857 O O . SER A 1 112 ? 18.830 2.323 -91.131 1.00 44.28 112 SER A O 1
ATOM 859 N N . GLY A 1 113 ? 20.666 3.539 -90.731 1.00 37.44 113 GLY A N 1
ATOM 860 C CA . GLY A 1 113 ? 20.428 4.530 -91.779 1.00 37.44 113 GLY A CA 1
ATOM 861 C C . GLY A 1 113 ? 21.747 5.011 -92.366 1.00 37.44 113 GLY A C 1
ATOM 862 O O . GLY A 1 113 ? 22.364 5.933 -91.845 1.00 37.44 113 GLY A O 1
ATOM 863 N N . ILE A 1 114 ? 22.197 4.355 -93.436 1.00 47.59 114 ILE A N 1
ATOM 864 C CA . ILE A 1 114 ? 23.347 4.767 -94.245 1.00 47.59 114 ILE A CA 1
ATOM 865 C C . ILE A 1 114 ? 22.916 5.941 -95.135 1.00 47.59 114 ILE A C 1
ATOM 867 O O . ILE A 1 114 ? 22.028 5.784 -95.969 1.00 47.59 114 ILE A O 1
ATOM 871 N N . MET A 1 115 ? 23.597 7.081 -95.017 1.00 41.75 115 MET A N 1
ATOM 872 C CA . MET A 1 115 ? 23.717 8.082 -96.081 1.00 41.75 115 MET A CA 1
ATOM 873 C C . MET A 1 115 ? 25.175 8.548 -96.138 1.00 41.75 115 MET A C 1
ATOM 875 O O . MET A 1 115 ? 25.637 9.270 -95.258 1.00 41.75 115 MET A O 1
ATOM 879 N N . GLU A 1 116 ? 25.900 8.134 -97.178 1.00 47.88 116 GLU A N 1
ATOM 880 C CA . GLU A 1 116 ? 27.060 8.892 -97.657 1.00 47.88 116 GLU A CA 1
ATOM 881 C C . GLU A 1 116 ? 26.572 10.172 -98.346 1.00 47.88 116 GLU A C 1
ATOM 883 O O . GLU A 1 116 ? 25.612 10.127 -99.122 1.00 47.88 116 GLU A O 1
ATOM 888 N N . PRO A 1 117 ? 27.311 11.278 -98.179 1.00 45.59 117 PRO A N 1
ATOM 889 C CA . PRO A 1 117 ? 27.499 12.186 -99.292 1.00 45.59 117 PRO A CA 1
ATOM 890 C C . PRO A 1 117 ? 28.981 12.429 -99.594 1.00 45.59 117 PRO A C 1
ATOM 892 O O . PRO A 1 117 ? 29.792 12.763 -98.735 1.00 45.59 117 PRO A O 1
ATOM 895 N N . ALA A 1 118 ? 29.269 12.232 -100.877 1.00 39.47 118 ALA A N 1
ATOM 896 C CA . ALA A 1 118 ? 30.259 12.868 -101.732 1.00 39.47 118 ALA A CA 1
ATOM 897 C C . ALA A 1 118 ? 31.296 13.812 -101.092 1.00 39.47 118 ALA A C 1
ATOM 899 O O . ALA A 1 118 ? 30.995 14.832 -100.479 1.00 39.47 118 ALA A O 1
ATOM 900 N N . ARG A 1 119 ? 32.550 13.488 -101.417 1.00 52.53 119 ARG A N 1
ATOM 901 C CA . ARG A 1 119 ? 33.750 14.317 -101.316 1.00 52.53 119 ARG A CA 1
ATOM 902 C C . ARG A 1 119 ? 33.563 15.650 -102.045 1.00 52.53 119 ARG A C 1
ATOM 904 O O . ARG A 1 119 ? 33.493 15.633 -103.268 1.00 52.53 119 ARG A O 1
ATOM 911 N N . ASP A 1 120 ? 33.607 16.762 -101.321 1.00 40.09 120 ASP A N 1
ATOM 912 C CA . ASP A 1 120 ? 34.265 17.990 -101.778 1.00 40.09 120 ASP A CA 1
ATOM 913 C C . ASP A 1 120 ? 34.444 18.978 -100.615 1.00 40.09 120 ASP A C 1
ATOM 915 O O . ASP A 1 120 ? 33.596 19.048 -99.729 1.00 40.09 120 ASP A O 1
ATOM 919 N N . GLY A 1 121 ? 35.527 19.752 -100.653 1.00 43.09 121 GLY A N 1
ATOM 920 C CA . GLY A 1 121 ? 35.664 20.986 -99.875 1.00 43.09 121 GLY A CA 1
ATOM 921 C C . GLY A 1 121 ? 36.215 20.859 -98.453 1.00 43.09 121 GLY A C 1
ATOM 922 O O . GLY A 1 121 ? 35.538 20.427 -97.530 1.00 43.09 121 GLY A O 1
ATOM 923 N N . ASP A 1 122 ? 37.448 21.339 -98.296 1.00 47.69 122 ASP A N 1
ATOM 924 C CA . ASP A 1 122 ? 38.040 21.875 -97.071 1.00 47.69 122 ASP A CA 1
ATOM 925 C C . ASP A 1 122 ? 38.071 20.968 -95.839 1.00 47.69 122 ASP A C 1
ATOM 927 O O . ASP A 1 122 ? 37.207 20.964 -94.963 1.00 47.69 122 ASP A O 1
ATOM 931 N N . LYS A 1 123 ? 39.210 20.276 -95.705 1.00 54.75 123 LYS A N 1
ATOM 932 C CA . LYS A 1 123 ? 39.699 19.789 -94.416 1.00 54.75 123 LYS A CA 1
ATOM 933 C C . LYS A 1 123 ? 39.833 20.985 -93.474 1.00 54.75 123 LYS A C 1
ATOM 935 O O . LYS A 1 123 ? 40.884 21.619 -93.414 1.00 54.75 123 LYS A O 1
ATOM 940 N N . PHE A 1 124 ? 38.779 21.267 -92.719 1.00 51.69 124 PHE A N 1
ATOM 941 C CA . PHE A 1 124 ? 38.838 22.111 -91.540 1.00 51.69 124 PHE A CA 1
ATOM 942 C C . PHE A 1 124 ? 39.635 21.339 -90.481 1.00 51.69 124 PHE A C 1
ATOM 944 O O . PHE A 1 124 ? 39.087 20.668 -89.608 1.00 51.69 124 PHE A O 1
ATOM 951 N N . ILE A 1 125 ? 40.963 21.342 -90.629 1.00 58.03 125 ILE A N 1
ATOM 952 C CA . ILE A 1 125 ? 41.883 20.882 -89.596 1.00 58.03 125 ILE A CA 1
ATOM 953 C C . ILE A 1 125 ? 41.773 21.929 -88.492 1.00 58.03 125 ILE A C 1
ATOM 955 O O . ILE A 1 125 ? 42.456 22.950 -88.517 1.00 58.03 125 ILE A O 1
ATOM 959 N N . LEU A 1 126 ? 40.867 21.692 -87.539 1.00 57.97 126 LEU A N 1
ATOM 960 C CA . LEU A 1 126 ? 40.998 22.277 -86.211 1.00 57.97 126 LEU A CA 1
ATOM 961 C C . LEU A 1 126 ? 42.451 22.044 -85.780 1.00 57.97 126 LEU A C 1
ATOM 963 O O . LEU A 1 126 ? 42.893 20.893 -85.867 1.00 57.97 126 LEU A O 1
ATOM 967 N N . PRO A 1 127 ? 43.207 23.084 -85.380 1.00 55.19 127 PRO A N 1
ATOM 968 C CA . PRO A 1 127 ? 44.558 22.898 -84.880 1.00 55.19 127 PRO A CA 1
ATOM 969 C C . PRO A 1 127 ? 44.494 21.840 -83.785 1.00 55.19 127 PRO A C 1
ATOM 971 O O . PRO A 1 127 ? 43.848 22.056 -82.757 1.00 55.19 127 PRO A O 1
ATOM 974 N N . LEU A 1 128 ? 45.075 20.661 -84.037 1.00 57.38 128 LEU A N 1
ATOM 975 C CA . LEU A 1 128 ? 45.223 19.694 -82.966 1.00 57.38 128 LEU A CA 1
ATOM 976 C C . LEU A 1 128 ? 46.098 20.386 -81.917 1.00 57.38 128 LEU A C 1
ATOM 978 O O . LEU A 1 128 ? 47.143 20.922 -82.294 1.00 57.38 128 LEU A O 1
ATOM 982 N N . PRO A 1 129 ? 45.678 20.418 -80.643 1.00 60.28 129 PRO A N 1
ATOM 983 C CA . PRO A 1 129 ? 46.548 20.883 -79.576 1.00 60.28 129 PRO A CA 1
ATOM 984 C C . PRO A 1 129 ? 47.889 20.149 -79.704 1.00 60.28 129 PRO A C 1
ATOM 986 O O . PRO A 1 129 ? 47.899 18.928 -79.887 1.00 60.28 129 PRO A O 1
ATOM 989 N N . ASP A 1 130 ? 49.008 20.882 -79.671 1.00 61.88 130 ASP A N 1
ATOM 990 C CA . ASP A 1 130 ? 50.353 20.303 -79.730 1.00 61.88 130 ASP A CA 1
ATOM 991 C C . ASP A 1 130 ? 50.438 19.107 -78.771 1.00 61.88 130 ASP A C 1
ATOM 993 O O . ASP A 1 130 ? 49.856 19.151 -77.683 1.00 61.88 130 ASP A O 1
ATOM 997 N N . SER A 1 131 ? 51.161 18.037 -79.127 1.00 64.00 131 SER A N 1
ATOM 998 C CA . SER A 1 131 ? 51.187 16.804 -78.309 1.00 64.00 131 SER A CA 1
ATOM 999 C C . SER A 1 131 ? 51.544 17.049 -76.830 1.00 64.00 131 SER A C 1
ATOM 1001 O O . SER A 1 131 ? 51.092 16.309 -75.957 1.00 64.00 131 SER A O 1
ATOM 1003 N N . ALA A 1 132 ? 52.276 18.134 -76.549 1.00 64.31 132 ALA A N 1
ATOM 1004 C CA . ALA A 1 132 ? 52.546 18.647 -75.209 1.00 64.31 132 ALA A CA 1
ATOM 1005 C C . ALA A 1 132 ? 51.268 19.107 -74.474 1.00 64.31 132 ALA A C 1
ATOM 1007 O O . ALA A 1 132 ? 50.994 18.642 -73.374 1.00 64.31 132 ALA A O 1
ATOM 1008 N N . THR A 1 133 ? 50.423 19.928 -75.104 1.00 75.50 133 THR A N 1
ATOM 1009 C CA . THR A 1 133 ? 49.141 20.378 -74.527 1.00 75.50 133 THR A CA 1
ATOM 1010 C C . THR A 1 133 ? 48.124 19.245 -74.358 1.00 75.50 133 THR A C 1
ATOM 1012 O O . THR A 1 133 ? 47.351 19.243 -73.401 1.00 75.50 133 THR A O 1
ATOM 1015 N N . GLN A 1 134 ? 48.146 18.229 -75.227 1.00 78.94 134 GLN A N 1
ATOM 1016 C CA . GLN A 1 134 ? 47.321 17.031 -75.043 1.00 78.94 134 GLN A CA 1
ATOM 1017 C C . GLN A 1 134 ? 47.806 16.176 -73.860 1.00 78.94 134 GLN A C 1
ATOM 1019 O O . GLN A 1 134 ? 46.987 15.619 -73.126 1.00 78.94 134 GLN A O 1
ATOM 1024 N N . ALA A 1 135 ? 49.123 16.087 -73.646 1.00 82.56 135 ALA A N 1
ATOM 1025 C CA . ALA A 1 135 ? 49.690 15.410 -72.485 1.00 82.56 135 ALA A CA 1
ATOM 1026 C C . ALA A 1 135 ? 49.306 16.117 -71.175 1.00 82.56 135 ALA A C 1
ATOM 1028 O O . ALA A 1 135 ? 48.918 15.435 -70.228 1.00 82.56 135 ALA A O 1
ATOM 1029 N N . ASP A 1 136 ? 49.317 17.451 -71.145 1.00 85.69 136 ASP A N 1
ATOM 1030 C CA . ASP A 1 136 ? 48.923 18.241 -69.971 1.00 85.69 136 ASP A CA 1
ATOM 1031 C C . ASP A 1 136 ? 47.432 18.084 -69.622 1.00 85.69 136 ASP A C 1
ATOM 1033 O O . ASP A 1 136 ? 47.073 17.924 -68.460 1.00 85.69 136 ASP A O 1
ATOM 1037 N N . ILE A 1 137 ? 46.542 18.030 -70.618 1.00 88.62 137 ILE A N 1
ATOM 1038 C CA . ILE A 1 137 ? 45.115 17.743 -70.379 1.00 88.62 137 ILE A CA 1
ATOM 1039 C C . ILE A 1 137 ? 44.922 16.317 -69.836 1.00 88.62 137 ILE A C 1
ATOM 1041 O O . ILE A 1 137 ? 44.086 16.063 -68.970 1.00 88.62 137 ILE A O 1
ATOM 1045 N N . LEU A 1 138 ? 45.703 15.347 -70.319 1.00 90.12 138 LEU A N 1
ATOM 1046 C CA . LEU A 1 138 ? 45.631 13.976 -69.812 1.00 90.12 138 LEU A CA 1
ATOM 1047 C C . LEU A 1 138 ? 46.176 13.852 -68.384 1.00 90.12 138 LEU A C 1
ATOM 1049 O O . LEU A 1 138 ? 45.685 13.013 -67.625 1.00 90.12 138 LEU A O 1
ATOM 1053 N N . THR A 1 139 ? 47.184 14.639 -68.002 1.00 90.81 139 THR A N 1
ATOM 1054 C CA . THR A 1 139 ? 47.701 14.638 -66.627 1.00 90.81 139 THR A CA 1
ATOM 1055 C C . THR A 1 139 ? 46.707 15.281 -65.665 1.00 90.81 139 THR A C 1
ATOM 1057 O O . THR A 1 139 ? 46.434 14.675 -64.627 1.00 90.81 139 THR A O 1
ATOM 1060 N N . THR A 1 140 ? 46.084 16.411 -66.020 1.00 92.69 140 THR A N 1
ATOM 1061 C CA . THR A 1 140 ? 45.051 17.049 -65.183 1.00 92.69 140 THR A CA 1
ATOM 1062 C C . THR A 1 140 ? 43.845 16.136 -64.979 1.00 92.69 140 THR A C 1
ATOM 1064 O O . THR A 1 140 ? 43.469 15.876 -63.837 1.00 92.69 140 THR A O 1
ATOM 1067 N N . LEU A 1 141 ? 43.317 15.523 -66.044 1.00 94.12 141 LEU A N 1
ATOM 1068 C CA . LEU A 1 141 ? 42.205 14.568 -65.943 1.00 94.12 141 LEU A CA 1
ATOM 1069 C C . LEU A 1 141 ? 42.556 13.342 -65.083 1.00 94.12 141 LEU A C 1
ATOM 1071 O O . LEU A 1 141 ? 41.720 12.834 -64.332 1.00 94.12 141 LEU A O 1
ATOM 1075 N N . ARG A 1 142 ? 43.801 12.849 -65.151 1.00 94.38 142 ARG A N 1
ATOM 1076 C CA . ARG A 1 142 ? 44.268 11.752 -64.283 1.00 94.38 142 ARG A CA 1
ATOM 1077 C C . ARG A 1 142 ? 44.349 12.175 -62.818 1.00 94.38 142 ARG A C 1
ATOM 1079 O O . ARG A 1 142 ? 43.998 11.375 -61.947 1.00 94.38 142 ARG A O 1
ATOM 1086 N N . MET A 1 143 ? 44.793 13.399 -62.540 1.00 94.88 143 MET A N 1
ATOM 1087 C CA . MET A 1 143 ? 44.826 13.948 -61.184 1.00 94.88 143 MET A CA 1
ATOM 1088 C C . MET A 1 143 ? 43.412 14.118 -60.621 1.00 94.88 143 MET A C 1
ATOM 1090 O O . MET A 1 143 ? 43.139 13.632 -59.526 1.00 94.88 143 MET A O 1
ATOM 1094 N N . GLU A 1 144 ? 42.491 14.700 -61.391 1.00 95.56 144 GLU A N 1
ATOM 1095 C CA . GLU A 1 144 ? 41.084 14.857 -61.004 1.00 95.56 144 GLU A CA 1
ATOM 1096 C C . GLU A 1 144 ? 40.414 13.510 -60.735 1.00 95.56 144 GLU A C 1
ATOM 1098 O O . GLU A 1 144 ? 39.790 13.321 -59.692 1.00 95.56 144 GLU A O 1
ATOM 1103 N N . ARG A 1 145 ? 40.613 12.523 -61.619 1.00 96.19 145 ARG A N 1
ATOM 1104 C CA . ARG A 1 145 ? 40.126 11.155 -61.399 1.00 96.19 145 ARG A CA 1
ATOM 1105 C C . ARG A 1 145 ? 40.665 10.575 -60.091 1.00 96.19 145 ARG A C 1
ATOM 1107 O O . ARG A 1 145 ? 39.914 9.955 -59.343 1.00 96.19 145 ARG A O 1
ATOM 1114 N N . THR A 1 146 ? 41.953 10.760 -59.811 1.00 96.44 146 THR A N 1
ATOM 1115 C CA . THR A 1 146 ? 42.577 10.257 -58.578 1.00 96.44 146 THR A CA 1
ATOM 1116 C C . THR A 1 146 ? 41.966 10.926 -57.346 1.00 96.44 146 THR A C 1
ATOM 1118 O O . THR A 1 146 ? 41.618 10.236 -56.389 1.00 96.44 146 THR A O 1
ATOM 1121 N N . GLN A 1 147 ? 41.739 12.241 -57.400 1.00 97.31 147 GLN A N 1
ATOM 1122 C CA . GLN A 1 147 ? 41.081 12.985 -56.329 1.00 97.31 147 GLN A CA 1
ATOM 1123 C C . GLN A 1 147 ? 39.635 12.522 -56.110 1.00 97.31 147 GLN A C 1
ATOM 1125 O O . GLN A 1 1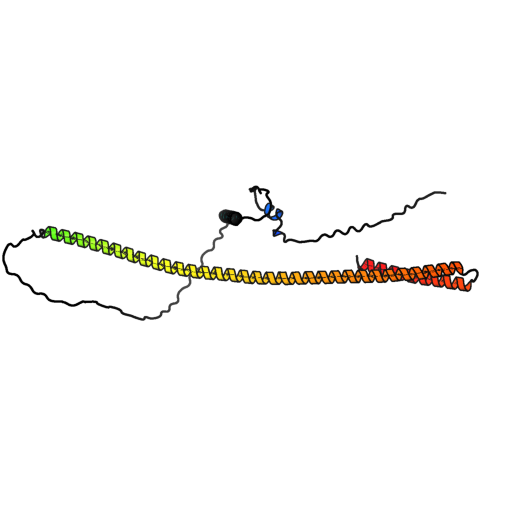47 ? 39.218 12.320 -54.970 1.00 97.31 147 GLN A O 1
ATOM 1130 N N . LEU A 1 148 ? 38.870 12.310 -57.184 1.00 97.62 148 LEU A N 1
ATOM 1131 C CA . LEU A 1 148 ? 37.496 11.810 -57.102 1.00 97.62 148 LEU A CA 1
ATOM 1132 C C . LEU A 1 148 ? 37.438 10.407 -56.494 1.00 97.62 148 LEU A C 1
ATOM 1134 O O . LEU A 1 148 ? 36.583 10.144 -55.653 1.00 97.62 148 LEU A O 1
ATOM 1138 N N . VAL A 1 149 ? 38.363 9.518 -56.864 1.00 97.62 149 VAL A N 1
ATOM 1139 C CA . VAL A 1 149 ? 38.453 8.169 -56.282 1.00 97.62 149 VAL A CA 1
ATOM 1140 C C . VAL A 1 149 ? 38.814 8.229 -54.795 1.00 97.62 149 VAL A C 1
ATOM 1142 O O . VAL A 1 149 ? 38.219 7.500 -53.998 1.00 97.62 149 VAL A O 1
ATOM 1145 N N . ALA A 1 150 ? 39.733 9.111 -54.395 1.00 97.00 150 ALA A N 1
ATOM 1146 C CA . ALA A 1 150 ? 40.074 9.314 -52.988 1.00 97.00 150 ALA A CA 1
ATOM 1147 C C . ALA A 1 150 ? 38.871 9.840 -52.185 1.00 97.00 150 ALA A C 1
ATOM 1149 O O . ALA A 1 150 ? 38.536 9.292 -51.134 1.00 97.00 150 ALA A O 1
ATOM 1150 N N . ASN A 1 151 ? 38.164 10.842 -52.715 1.00 98.06 151 ASN A N 1
ATOM 1151 C CA . ASN A 1 151 ? 36.953 11.385 -52.100 1.00 98.06 151 ASN A CA 1
ATOM 1152 C C . ASN A 1 151 ? 35.852 10.322 -51.980 1.00 98.06 151 ASN A C 1
ATOM 1154 O O . ASN A 1 151 ? 35.234 10.199 -50.925 1.00 98.06 151 ASN A O 1
ATOM 1158 N N . LEU A 1 152 ? 35.637 9.525 -53.032 1.00 97.88 152 LEU A N 1
ATOM 1159 C CA . LEU A 1 152 ? 34.670 8.428 -53.034 1.00 97.88 152 LEU A CA 1
ATOM 1160 C C . LEU A 1 152 ? 35.013 7.379 -51.973 1.00 97.88 152 LEU A C 1
ATOM 1162 O O . LEU A 1 152 ? 34.123 6.894 -51.284 1.00 97.88 152 LEU A O 1
ATOM 1166 N N . THR A 1 153 ? 36.292 7.037 -51.830 1.00 97.62 153 THR A N 1
ATOM 1167 C CA . THR A 1 153 ? 36.750 6.059 -50.833 1.00 97.62 153 THR A CA 1
ATOM 1168 C C . THR A 1 153 ? 36.497 6.568 -49.416 1.00 97.62 153 THR A C 1
ATOM 1170 O O . THR A 1 153 ? 35.925 5.850 -48.601 1.00 97.62 153 THR A O 1
ATOM 1173 N N . THR A 1 154 ? 36.830 7.832 -49.146 1.00 98.00 154 THR A N 1
ATOM 1174 C CA . THR A 1 154 ? 36.539 8.480 -47.860 1.00 98.00 154 THR A CA 1
ATOM 1175 C C . THR A 1 154 ? 35.041 8.535 -47.579 1.00 98.00 154 THR A C 1
ATOM 1177 O O . THR A 1 154 ? 34.617 8.286 -46.455 1.00 98.00 154 THR A O 1
ATOM 1180 N N . LEU A 1 155 ? 34.222 8.856 -48.584 1.00 98.31 155 LEU A N 1
ATOM 1181 C CA . LEU A 1 155 ? 32.774 8.912 -48.412 1.00 98.31 155 LEU A CA 1
ATOM 1182 C C . LEU A 1 155 ? 32.190 7.524 -48.125 1.00 98.31 155 LEU A C 1
ATOM 1184 O O . LEU A 1 155 ? 31.363 7.405 -47.233 1.00 98.31 155 LEU A O 1
ATOM 1188 N N . LYS A 1 156 ? 32.659 6.479 -48.817 1.00 98.38 156 LYS A N 1
ATOM 1189 C CA . LYS A 1 156 ? 32.263 5.091 -48.533 1.00 98.38 156 LYS A CA 1
ATOM 1190 C C . LYS A 1 156 ? 32.613 4.672 -47.109 1.00 98.38 156 LYS A C 1
ATOM 1192 O O . LYS A 1 156 ? 31.765 4.095 -46.447 1.00 98.38 156 LYS A O 1
ATOM 1197 N N . ALA A 1 157 ? 33.817 5.001 -46.637 1.00 98.06 157 ALA A N 1
ATOM 1198 C CA . ALA A 1 157 ? 34.207 4.725 -45.256 1.00 98.06 157 ALA A CA 1
ATOM 1199 C C . ALA A 1 157 ? 33.260 5.416 -44.262 1.00 98.06 157 ALA A C 1
ATOM 1201 O O . ALA A 1 157 ? 32.731 4.765 -43.376 1.00 98.06 157 ALA A O 1
ATOM 1202 N N . LYS A 1 158 ? 32.943 6.700 -44.485 1.00 98.50 158 LYS A N 1
ATOM 1203 C CA . LYS A 1 158 ? 31.984 7.433 -43.643 1.00 98.50 158 LYS A CA 1
ATOM 1204 C C . LYS A 1 158 ? 30.580 6.834 -43.658 1.00 98.50 158 LYS A C 1
ATOM 1206 O O . LYS A 1 158 ? 29.921 6.852 -42.631 1.00 98.50 158 LYS A O 1
ATOM 1211 N N . VAL A 1 159 ? 30.109 6.355 -44.811 1.00 98.44 159 VAL A N 1
ATOM 1212 C CA . VAL A 1 159 ? 28.803 5.684 -44.907 1.00 98.44 159 VAL A CA 1
ATOM 1213 C C . VAL A 1 159 ? 28.808 4.415 -44.062 1.00 98.44 159 VAL A C 1
ATOM 1215 O O . VAL A 1 159 ? 27.924 4.263 -43.232 1.00 98.44 159 VAL A O 1
ATOM 1218 N N . MET A 1 160 ? 29.840 3.579 -44.189 1.00 98.31 160 MET A N 1
ATOM 1219 C CA . MET A 1 160 ? 29.971 2.365 -43.378 1.00 98.31 160 MET A CA 1
ATOM 1220 C C . MET A 1 160 ? 30.060 2.670 -41.877 1.00 98.31 160 MET A C 1
ATOM 1222 O O . MET A 1 160 ? 29.446 1.976 -41.074 1.00 98.31 160 MET A O 1
ATOM 1226 N N . ASP A 1 161 ? 30.793 3.720 -41.492 1.00 98.50 161 ASP A N 1
ATOM 1227 C CA . ASP A 1 161 ? 30.889 4.145 -40.092 1.00 98.50 161 ASP A CA 1
ATOM 1228 C C . ASP A 1 161 ? 29.520 4.589 -39.545 1.00 98.50 161 ASP A C 1
ATOM 1230 O O . ASP A 1 161 ? 29.183 4.280 -38.403 1.00 98.50 161 ASP A O 1
ATOM 1234 N N . ILE A 1 162 ? 28.723 5.305 -40.350 1.00 98.56 162 ILE A N 1
ATOM 1235 C CA . ILE A 1 162 ? 27.369 5.742 -39.974 1.00 98.56 162 ILE A CA 1
ATOM 1236 C C . ILE A 1 162 ? 26.426 4.543 -39.858 1.00 98.56 162 ILE A C 1
ATOM 1238 O O . ILE A 1 162 ? 25.700 4.458 -38.876 1.00 98.56 162 ILE A O 1
ATOM 1242 N N . GLU A 1 163 ? 26.461 3.611 -40.811 1.00 98.44 163 GLU A N 1
ATOM 1243 C CA . GLU A 1 163 ? 25.659 2.379 -40.767 1.00 98.44 163 GLU A CA 1
ATOM 1244 C C . GLU A 1 163 ? 25.983 1.566 -39.504 1.00 98.44 163 GLU A C 1
ATOM 1246 O O . GLU A 1 163 ? 25.087 1.136 -38.782 1.00 98.44 163 GLU A O 1
ATOM 1251 N N . GLN A 1 164 ? 27.268 1.443 -39.157 1.00 98.50 164 GLN A N 1
ATOM 1252 C CA . GLN A 1 164 ? 27.678 0.773 -37.924 1.00 98.50 164 GLN A CA 1
ATOM 1253 C C . GLN A 1 164 ? 27.181 1.502 -36.664 1.00 98.50 164 GLN A C 1
ATOM 1255 O O . GLN A 1 164 ? 26.801 0.852 -35.688 1.00 98.50 164 GLN A O 1
ATOM 1260 N N . GLN A 1 165 ? 27.205 2.838 -36.657 1.00 98.62 165 GLN A N 1
ATOM 1261 C CA . GLN A 1 165 ? 26.675 3.632 -35.545 1.00 98.62 165 GLN A CA 1
ATOM 1262 C C . GLN A 1 165 ? 25.160 3.477 -35.412 1.00 98.62 165 GLN A C 1
ATOM 1264 O O . GLN A 1 165 ? 24.666 3.347 -34.297 1.00 98.62 165 GLN A O 1
ATOM 1269 N N . GLU A 1 166 ? 24.431 3.461 -36.526 1.00 98.38 166 GLU A N 1
ATOM 1270 C CA . GLU A 1 166 ? 22.987 3.225 -36.543 1.00 98.38 166 GLU A CA 1
ATOM 1271 C C . GLU A 1 166 ? 22.647 1.854 -35.947 1.00 98.38 166 GLU A C 1
ATOM 1273 O O . GLU A 1 166 ? 21.827 1.769 -35.033 1.00 98.38 166 GLU A O 1
ATOM 1278 N N . ASP A 1 167 ? 23.342 0.801 -36.380 1.00 98.56 167 ASP A N 1
ATOM 1279 C CA . ASP A 1 167 ? 23.141 -0.557 -35.870 1.00 98.56 167 ASP A CA 1
ATOM 1280 C C . ASP A 1 167 ? 23.450 -0.688 -34.372 1.00 98.56 167 ASP A C 1
ATOM 1282 O O . ASP A 1 167 ? 22.851 -1.516 -33.679 1.00 98.56 167 ASP A O 1
ATOM 1286 N N . GLU A 1 168 ? 24.422 0.068 -33.858 1.00 98.50 168 GLU A N 1
ATOM 1287 C CA . GLU A 1 168 ? 24.734 0.082 -32.427 1.00 98.50 168 GLU A CA 1
ATOM 1288 C C . GLU A 1 168 ? 23.662 0.831 -31.632 1.00 98.50 168 GLU A C 1
ATOM 1290 O O . GLU A 1 168 ? 23.137 0.286 -30.664 1.00 98.50 168 GLU A O 1
ATOM 1295 N N . LEU A 1 169 ? 23.255 2.019 -32.089 1.00 98.31 169 LEU A N 1
ATOM 1296 C CA . LEU A 1 169 ? 22.202 2.809 -31.446 1.00 98.31 169 LEU A CA 1
ATOM 1297 C C . LEU A 1 169 ? 20.865 2.063 -31.407 1.00 98.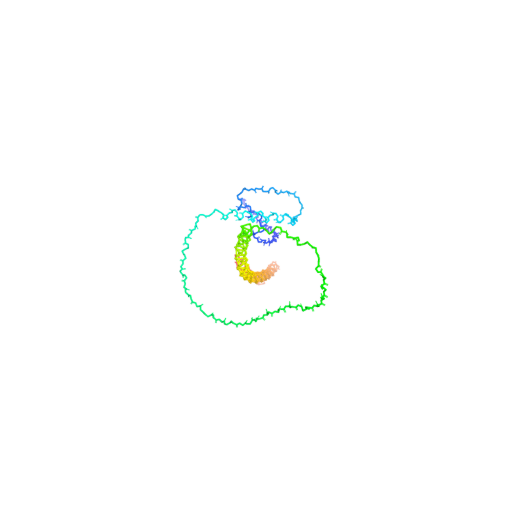31 169 LEU A C 1
ATOM 1299 O O . LEU A 1 169 ? 20.147 2.127 -30.411 1.00 98.31 169 LEU A O 1
ATOM 1303 N N . MET A 1 170 ? 20.530 1.324 -32.465 1.00 98.56 170 MET A N 1
ATOM 1304 C CA . MET A 1 170 ? 19.329 0.488 -32.495 1.00 98.56 170 MET A CA 1
ATOM 1305 C C . MET A 1 170 ? 19.376 -0.613 -31.431 1.00 98.56 170 MET A C 1
ATOM 1307 O O . MET A 1 170 ? 18.387 -0.838 -30.732 1.00 98.56 170 MET A O 1
ATOM 1311 N N . ARG A 1 171 ? 20.532 -1.262 -31.256 1.00 98.56 171 ARG A N 1
ATOM 1312 C CA . ARG A 1 171 ? 20.725 -2.285 -30.218 1.00 98.56 171 ARG A CA 1
ATOM 1313 C C . ARG A 1 171 ? 20.683 -1.688 -28.813 1.00 98.56 171 ARG A C 1
ATOM 1315 O O . ARG A 1 171 ? 20.043 -2.263 -27.934 1.00 98.56 171 ARG A O 1
ATOM 1322 N N . GLU A 1 172 ? 21.306 -0.532 -28.599 1.00 98.56 172 GLU A N 1
ATOM 1323 C CA . GLU A 1 172 ? 21.232 0.197 -27.327 1.00 98.56 172 GLU A CA 1
ATOM 1324 C C . GLU A 1 172 ? 19.783 0.561 -26.980 1.00 98.56 172 GLU A C 1
ATOM 1326 O O . GLU A 1 172 ? 19.321 0.266 -25.876 1.00 98.56 172 GLU A O 1
ATOM 1331 N N . LEU A 1 173 ? 19.024 1.091 -27.943 1.00 98.50 173 LEU A N 1
ATOM 1332 C CA . LEU A 1 173 ? 17.615 1.442 -27.760 1.00 98.50 173 LEU A CA 1
ATOM 1333 C C . LEU A 1 173 ? 16.754 0.226 -27.385 1.00 98.50 173 LEU A C 1
ATOM 1335 O O . LEU A 1 173 ? 15.872 0.320 -26.526 1.00 98.50 173 LEU A O 1
ATOM 1339 N N . GLU A 1 174 ? 16.984 -0.924 -28.018 1.00 98.62 174 GLU A N 1
ATOM 1340 C CA . GLU A 1 174 ? 16.283 -2.167 -27.684 1.00 98.62 174 GLU A CA 1
ATOM 1341 C C . GLU A 1 174 ? 16.565 -2.615 -26.245 1.00 98.62 174 GLU A C 1
ATOM 1343 O O . GLU A 1 174 ? 15.639 -3.008 -25.526 1.00 98.62 174 GLU A O 1
ATOM 1348 N N . ILE A 1 175 ? 17.822 -2.509 -25.805 1.00 98.56 175 ILE A N 1
ATOM 1349 C CA . ILE A 1 175 ? 18.229 -2.826 -24.434 1.00 98.56 175 ILE A CA 1
ATOM 1350 C C . ILE A 1 175 ? 17.571 -1.861 -23.448 1.00 98.56 175 ILE A C 1
ATOM 1352 O O . ILE A 1 175 ? 16.964 -2.311 -22.477 1.00 98.56 175 ILE A O 1
ATOM 1356 N N . GLU A 1 176 ? 17.638 -0.553 -23.694 1.00 98.44 176 GLU A N 1
ATOM 1357 C CA . GLU A 1 176 ? 17.017 0.453 -22.828 1.00 98.44 176 GLU A CA 1
ATOM 1358 C C . GLU A 1 176 ? 15.513 0.226 -22.700 1.00 98.44 176 GLU A C 1
ATOM 1360 O O . GLU A 1 176 ? 14.967 0.224 -21.595 1.00 98.44 176 GLU A O 1
ATOM 1365 N N . ARG A 1 177 ? 14.836 -0.064 -23.813 1.00 98.62 177 ARG A N 1
ATOM 1366 C CA . ARG A 1 177 ? 13.408 -0.381 -23.802 1.00 98.62 177 ARG A CA 1
ATOM 1367 C C . ARG A 1 177 ? 13.106 -1.624 -22.967 1.00 98.62 177 ARG A C 1
ATOM 1369 O O . ARG A 1 177 ? 12.109 -1.635 -22.242 1.00 98.62 177 ARG A O 1
ATOM 1376 N N . ALA A 1 178 ? 13.937 -2.662 -23.058 1.00 98.62 178 ALA A N 1
ATOM 1377 C CA . ALA A 1 178 ? 13.784 -3.868 -22.250 1.00 98.62 178 ALA A CA 1
ATOM 1378 C C . ALA A 1 178 ? 14.017 -3.589 -20.755 1.00 98.62 178 ALA A C 1
ATOM 1380 O O . ALA A 1 178 ? 13.238 -4.054 -19.922 1.00 98.62 178 ALA A O 1
ATOM 1381 N N . LEU A 1 179 ? 15.038 -2.795 -20.416 1.00 98.69 179 LEU A N 1
ATOM 1382 C CA . LEU A 1 179 ?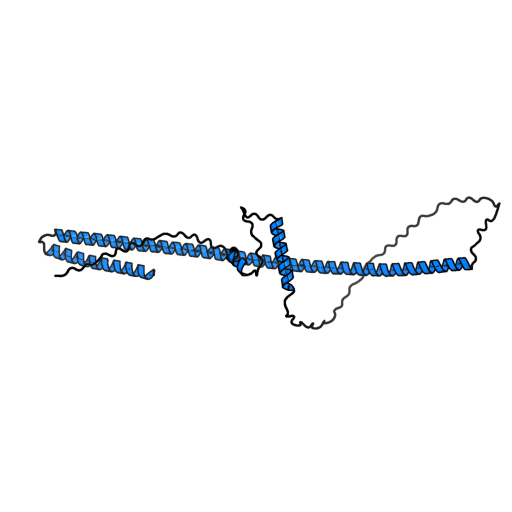 15.348 -2.405 -19.039 1.00 98.69 179 LEU A CA 1
ATOM 1383 C C . LEU A 1 179 ? 14.212 -1.588 -18.417 1.00 98.69 179 LEU A C 1
ATOM 1385 O O . LEU A 1 179 ? 13.708 -1.952 -17.355 1.00 98.69 179 LEU A O 1
ATOM 1389 N N . VAL A 1 180 ? 13.752 -0.544 -19.110 1.00 98.69 180 VAL A N 1
ATOM 1390 C CA . VAL A 1 180 ? 12.638 0.303 -18.656 1.00 98.69 180 VAL A CA 1
ATOM 1391 C C . VAL A 1 180 ? 11.349 -0.510 -18.534 1.00 98.69 180 VAL A C 1
ATOM 1393 O O . VAL A 1 180 ? 10.610 -0.363 -17.562 1.00 98.69 180 VAL A O 1
ATOM 1396 N N . GLY A 1 181 ? 11.080 -1.409 -19.486 1.00 98.69 181 GLY A N 1
ATOM 1397 C CA . GLY A 1 181 ? 9.930 -2.312 -19.420 1.00 98.69 181 GLY A CA 1
ATOM 1398 C C . GLY A 1 181 ? 9.969 -3.230 -18.194 1.00 98.69 181 GLY A C 1
ATOM 1399 O O . GLY A 1 181 ? 8.956 -3.385 -17.511 1.00 98.69 181 GLY A O 1
ATOM 1400 N N . GLY A 1 182 ? 11.140 -3.793 -17.884 1.00 98.69 182 GLY A N 1
ATOM 1401 C CA . GLY A 1 182 ? 11.347 -4.629 -16.703 1.00 98.69 182 GLY A CA 1
ATOM 1402 C C . GLY A 1 182 ? 11.187 -3.859 -15.392 1.00 98.69 182 GLY A C 1
ATOM 1403 O O . GLY A 1 182 ? 10.518 -4.341 -14.477 1.00 98.69 182 GLY A O 1
ATOM 1404 N N . GLU A 1 183 ? 11.737 -2.646 -15.306 1.00 98.56 183 GLU A N 1
ATOM 1405 C CA . GLU A 1 183 ? 11.570 -1.784 -14.132 1.00 98.56 183 GLU A CA 1
ATOM 1406 C C . GLU A 1 183 ? 10.097 -1.426 -13.911 1.00 98.56 183 GLU A C 1
ATOM 1408 O O . GLU A 1 183 ? 9.578 -1.597 -12.806 1.00 98.56 183 GLU A O 1
ATOM 1413 N N . LEU A 1 184 ? 9.397 -1.001 -14.966 1.00 98.69 184 LEU A N 1
ATOM 1414 C CA . LEU A 1 184 ? 7.976 -0.671 -14.892 1.00 98.69 184 LEU A CA 1
ATOM 1415 C C . LEU A 1 184 ? 7.145 -1.870 -14.418 1.00 98.69 184 LEU A C 1
ATOM 1417 O O . LEU A 1 184 ? 6.267 -1.719 -13.566 1.00 98.69 184 LEU A O 1
ATOM 1421 N N . GLN A 1 185 ? 7.423 -3.066 -14.941 1.00 98.69 185 GLN A N 1
ATOM 1422 C CA . GLN A 1 185 ? 6.741 -4.281 -14.509 1.00 98.69 185 GLN A CA 1
ATOM 1423 C C . GLN A 1 185 ? 7.004 -4.579 -13.026 1.00 98.69 185 GLN A C 1
ATOM 1425 O O . GLN A 1 185 ? 6.052 -4.798 -12.276 1.00 98.69 185 GLN A O 1
ATOM 1430 N N . ALA A 1 186 ? 8.262 -4.525 -12.583 1.00 98.56 186 ALA A N 1
ATOM 1431 C CA . ALA A 1 186 ? 8.622 -4.770 -11.188 1.00 98.56 186 ALA A CA 1
ATOM 1432 C C . ALA A 1 186 ? 7.954 -3.764 -10.232 1.00 98.56 186 ALA A C 1
ATOM 1434 O O . ALA A 1 186 ? 7.464 -4.144 -9.164 1.00 98.56 186 ALA A O 1
ATOM 1435 N N . GLN A 1 187 ? 7.881 -2.487 -10.620 1.00 98.38 187 GLN A N 1
ATOM 1436 C CA . GLN A 1 187 ? 7.190 -1.465 -9.831 1.00 98.38 187 GLN A CA 1
ATOM 1437 C C . GLN A 1 187 ? 5.678 -1.702 -9.779 1.00 98.38 187 GLN A C 1
ATOM 1439 O O . GLN A 1 187 ? 5.088 -1.588 -8.705 1.00 98.38 187 GLN A O 1
ATOM 1444 N N . ASN A 1 188 ? 5.050 -2.094 -10.890 1.00 98.69 188 ASN A N 1
ATOM 1445 C CA . ASN A 1 188 ? 3.625 -2.433 -10.914 1.00 98.69 188 ASN A CA 1
ATOM 1446 C C . ASN A 1 188 ? 3.302 -3.647 -10.031 1.00 98.69 188 ASN A C 1
ATOM 1448 O O . ASN A 1 188 ? 2.326 -3.628 -9.280 1.00 98.69 1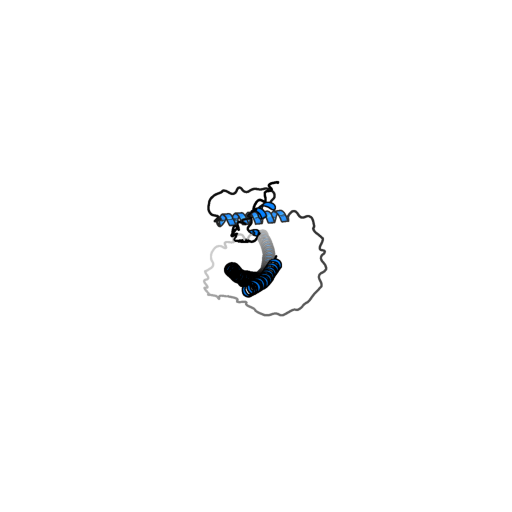88 ASN A O 1
ATOM 1452 N N . GLU A 1 189 ? 4.130 -4.693 -10.068 1.00 98.62 189 GLU A N 1
ATOM 1453 C CA . GLU A 1 189 ? 3.970 -5.870 -9.205 1.00 98.62 189 GLU A CA 1
ATOM 1454 C C . GLU A 1 189 ? 4.107 -5.506 -7.721 1.00 98.62 189 GLU A C 1
ATOM 1456 O O . GLU A 1 189 ? 3.307 -5.945 -6.883 1.00 98.62 189 GLU A O 1
ATOM 1461 N N . LYS A 1 190 ? 5.083 -4.651 -7.393 1.00 98.62 190 LYS A N 1
ATOM 1462 C CA . LYS A 1 190 ? 5.272 -4.126 -6.038 1.00 98.62 190 LYS A CA 1
ATOM 1463 C C . LYS A 1 190 ? 4.072 -3.297 -5.586 1.00 98.62 190 LYS A C 1
ATOM 1465 O O . LYS A 1 190 ? 3.570 -3.525 -4.486 1.00 98.62 190 LYS A O 1
ATOM 1470 N N . LEU A 1 191 ? 3.575 -2.394 -6.430 1.00 98.62 191 LEU A N 1
ATOM 1471 C CA . LEU A 1 191 ? 2.389 -1.586 -6.145 1.00 98.62 191 LEU A CA 1
ATOM 1472 C C . LEU A 1 191 ? 1.171 -2.477 -5.865 1.00 98.62 191 LEU A C 1
ATOM 1474 O O . LEU A 1 191 ? 0.549 -2.342 -4.814 1.00 98.62 191 LEU A O 1
ATOM 1478 N N . ALA A 1 192 ? 0.898 -3.462 -6.722 1.00 98.62 192 ALA A N 1
ATOM 1479 C CA . ALA A 1 192 ? -0.212 -4.398 -6.537 1.00 98.62 192 ALA A CA 1
ATOM 1480 C C . ALA A 1 192 ? -0.077 -5.253 -5.258 1.00 98.62 192 ALA A C 1
ATOM 1482 O O . ALA A 1 192 ? -1.071 -5.665 -4.651 1.00 98.62 192 ALA A O 1
ATOM 1483 N N . SER A 1 193 ? 1.148 -5.568 -4.829 1.00 98.56 193 SER A N 1
ATOM 1484 C CA . SER A 1 193 ? 1.399 -6.218 -3.535 1.00 98.56 193 SER A CA 1
ATOM 1485 C C . SER A 1 193 ? 1.056 -5.298 -2.361 1.00 98.56 193 SER A C 1
ATOM 1487 O O . SER A 1 193 ? 0.353 -5.706 -1.432 1.00 98.56 193 SER A O 1
ATOM 1489 N N . GLU A 1 194 ? 1.508 -4.046 -2.411 1.00 98.50 194 GLU A N 1
ATOM 1490 C CA . GLU A 1 194 ? 1.239 -3.056 -1.368 1.00 98.50 194 GLU A CA 1
ATOM 1491 C C . GLU A 1 194 ? -0.250 -2.707 -1.272 1.00 98.50 194 GLU A C 1
ATOM 1493 O O . GLU A 1 194 ? -0.796 -2.665 -0.170 1.00 98.50 194 GLU A O 1
ATOM 1498 N N . GLU A 1 195 ? -0.951 -2.559 -2.395 1.00 98.62 195 GLU A N 1
ATOM 1499 C CA . GLU A 1 195 ? -2.401 -2.332 -2.420 1.00 98.62 195 GLU A CA 1
ATOM 1500 C C . GLU A 1 195 ? -3.171 -3.481 -1.757 1.00 98.62 195 GLU A C 1
ATOM 1502 O O . GLU A 1 195 ? -4.062 -3.245 -0.935 1.00 98.62 195 GLU A O 1
ATOM 1507 N N . ARG A 1 196 ? -2.784 -4.736 -2.030 1.00 98.56 196 ARG A N 1
ATOM 1508 C CA . ARG A 1 196 ? -3.357 -5.911 -1.353 1.00 98.56 196 ARG A CA 1
ATOM 1509 C C . ARG A 1 196 ? -3.085 -5.892 0.149 1.00 98.56 196 ARG A C 1
ATOM 1511 O O . ARG A 1 196 ? -3.982 -6.199 0.938 1.00 98.56 196 ARG A O 1
ATOM 1518 N N . ARG A 1 197 ? -1.875 -5.507 0.563 1.00 98.50 197 ARG A N 1
ATOM 1519 C CA . ARG A 1 197 ? -1.516 -5.373 1.983 1.00 98.50 197 ARG A CA 1
ATOM 1520 C C . ARG A 1 197 ? -2.359 -4.297 2.666 1.00 98.50 197 ARG A C 1
ATOM 1522 O O . ARG A 1 197 ? -2.889 -4.538 3.749 1.00 98.50 197 ARG A O 1
ATOM 1529 N N . VAL A 1 198 ? -2.533 -3.143 2.026 1.00 98.69 198 VAL A N 1
ATOM 1530 C CA . VAL A 1 198 ? -3.383 -2.053 2.524 1.00 98.69 198 VAL A CA 1
ATOM 1531 C C . VAL A 1 198 ? -4.838 -2.505 2.639 1.00 98.69 198 VAL A C 1
ATOM 1533 O O . VAL A 1 198 ? -5.459 -2.266 3.673 1.00 98.69 198 VAL A O 1
ATOM 1536 N N . ALA A 1 199 ? -5.376 -3.195 1.632 1.00 98.56 199 ALA A N 1
ATOM 1537 C CA . ALA A 1 199 ? -6.738 -3.725 1.673 1.00 98.56 199 ALA A CA 1
ATOM 1538 C C . ALA A 1 199 ? -6.937 -4.706 2.843 1.00 98.56 199 ALA A C 1
ATOM 1540 O O . ALA A 1 199 ? -7.899 -4.577 3.600 1.00 98.56 199 ALA A O 1
ATOM 1541 N N . SER A 1 200 ? -5.987 -5.624 3.052 1.00 98.56 200 SER A N 1
ATOM 1542 C CA . SER A 1 200 ? -6.014 -6.564 4.179 1.00 98.56 200 SER A CA 1
ATOM 1543 C C . SER A 1 200 ? -5.959 -5.850 5.533 1.00 98.56 200 SER A C 1
ATOM 1545 O O . SER A 1 200 ? -6.726 -6.178 6.438 1.00 98.56 200 SER A O 1
ATOM 1547 N N . LEU A 1 201 ? -5.096 -4.841 5.683 1.00 98.62 201 LEU A N 1
ATOM 1548 C CA . LEU A 1 201 ? -5.012 -4.065 6.921 1.00 98.62 201 LEU A CA 1
ATOM 1549 C C . LEU A 1 201 ? -6.298 -3.282 7.192 1.00 98.62 201 LEU A C 1
ATOM 1551 O O . LEU A 1 201 ? -6.781 -3.305 8.320 1.00 98.62 201 LEU A O 1
ATOM 1555 N N . LYS A 1 202 ? -6.896 -2.657 6.171 1.00 98.56 202 LYS A N 1
ATOM 1556 C CA . LYS A 1 202 ? -8.192 -1.973 6.303 1.00 98.56 202 LYS A CA 1
ATOM 1557 C C . LYS A 1 202 ? -9.296 -2.928 6.760 1.00 98.56 202 LYS A C 1
ATOM 1559 O O . LYS A 1 202 ? -10.069 -2.579 7.648 1.00 98.56 202 LYS A O 1
ATOM 1564 N N . GLN A 1 203 ? -9.338 -4.142 6.211 1.00 98.56 203 GLN A N 1
ATOM 1565 C CA . GLN A 1 203 ? -10.290 -5.165 6.646 1.00 98.56 203 GLN A CA 1
ATOM 1566 C C . GLN A 1 203 ? -10.081 -5.546 8.118 1.00 98.56 203 GLN A C 1
ATOM 1568 O O . GLN A 1 203 ? -11.046 -5.605 8.874 1.00 98.56 203 GLN A O 1
ATOM 1573 N N . ARG A 1 204 ? -8.829 -5.756 8.543 1.00 98.56 204 ARG A N 1
ATOM 1574 C CA . ARG A 1 204 ? -8.503 -6.093 9.939 1.00 98.56 204 ARG A CA 1
ATOM 1575 C C . ARG A 1 204 ? -8.848 -4.973 10.916 1.00 98.56 204 ARG A C 1
ATOM 1577 O O . ARG A 1 204 ? -9.307 -5.258 12.015 1.00 98.56 204 ARG A O 1
ATOM 1584 N N . VAL A 1 205 ? -8.633 -3.716 10.527 1.00 98.50 205 VAL A N 1
ATOM 1585 C CA . VAL A 1 205 ? -9.037 -2.554 11.333 1.00 98.50 205 VAL A CA 1
ATOM 1586 C C . VAL A 1 205 ? -10.552 -2.544 11.504 1.00 98.50 205 VAL A C 1
ATOM 1588 O O . VAL A 1 205 ? -11.021 -2.513 12.635 1.00 98.50 205 VAL A O 1
ATOM 1591 N N . SER A 1 206 ? -11.308 -2.688 10.412 1.00 98.44 206 SER A N 1
ATOM 1592 C CA . SER A 1 206 ? -12.774 -2.733 10.470 1.00 98.44 206 SER A CA 1
ATOM 1593 C C . SER A 1 206 ? -13.300 -3.900 11.317 1.00 98.44 206 SER A C 1
ATOM 1595 O O . SER A 1 206 ? -14.281 -3.756 12.047 1.00 98.44 206 SER A O 1
ATOM 1597 N N . GLU A 1 207 ? -12.646 -5.060 11.259 1.00 98.44 207 GLU A N 1
ATOM 1598 C CA . GLU A 1 207 ? -12.990 -6.197 12.110 1.00 98.44 207 GLU A CA 1
ATOM 1599 C C . GLU A 1 207 ? -12.730 -5.905 13.592 1.00 98.44 207 GLU A C 1
ATOM 1601 O O . GLU A 1 207 ? -13.610 -6.150 14.415 1.00 98.44 207 GLU A O 1
ATOM 1606 N N . CYS A 1 208 ? -11.575 -5.321 13.917 1.00 98.31 208 CYS A N 1
ATOM 1607 C CA . CYS A 1 208 ? -11.219 -4.928 15.278 1.00 98.31 208 CYS A CA 1
ATOM 1608 C C . CYS A 1 208 ? -12.187 -3.873 15.842 1.00 98.31 208 CYS A C 1
ATOM 1610 O O . CYS A 1 208 ? -12.661 -4.007 16.968 1.00 98.31 208 CYS A O 1
ATOM 1612 N N . GLU A 1 209 ? -12.549 -2.863 15.045 1.00 98.19 209 GLU A N 1
ATOM 1613 C CA . GLU A 1 209 ? -13.543 -1.847 15.415 1.00 98.19 209 GLU A CA 1
ATOM 1614 C C . GLU A 1 209 ? -14.901 -2.487 15.723 1.00 98.19 209 GLU A C 1
ATOM 1616 O O . GLU A 1 209 ? -15.495 -2.226 16.768 1.00 98.19 209 GLU A O 1
ATOM 1621 N N . ARG A 1 210 ? -15.355 -3.416 14.875 1.00 98.12 210 ARG A N 1
ATOM 1622 C CA . ARG A 1 210 ? -16.605 -4.155 15.098 1.00 98.12 210 ARG A CA 1
ATOM 1623 C C . ARG A 1 210 ? -16.558 -5.011 16.367 1.00 98.12 210 ARG A C 1
ATOM 1625 O O . ARG A 1 210 ? -17.564 -5.133 17.068 1.00 98.12 210 ARG A O 1
ATOM 1632 N N . GLU A 1 211 ? -15.428 -5.653 16.652 1.00 97.94 211 GLU A N 1
ATOM 1633 C CA . GLU A 1 211 ? -15.247 -6.435 17.879 1.00 97.94 211 GLU A CA 1
ATOM 1634 C C . GLU A 1 211 ? -15.235 -5.551 19.126 1.00 97.94 211 GLU A C 1
ATOM 1636 O O . GLU A 1 211 ? -15.867 -5.901 20.127 1.00 97.94 211 GLU A O 1
ATOM 1641 N N . MET A 1 212 ? -14.597 -4.384 19.046 1.00 96.81 212 MET A N 1
ATOM 1642 C CA . MET A 1 212 ? -14.605 -3.377 20.100 1.00 96.81 212 MET A CA 1
ATOM 1643 C C . MET A 1 212 ? -16.028 -2.873 20.368 1.00 96.81 212 MET A C 1
ATOM 1645 O O . MET A 1 212 ? -16.480 -2.929 21.511 1.00 96.81 212 MET A O 1
ATOM 1649 N N . ASP A 1 213 ? -16.779 -2.493 19.332 1.00 97.56 213 ASP A N 1
ATOM 1650 C CA . ASP A 1 213 ? -18.175 -2.051 19.456 1.00 97.56 213 ASP A CA 1
ATOM 1651 C C . ASP A 1 213 ? -19.069 -3.131 20.078 1.00 97.56 213 ASP A C 1
ATOM 1653 O O . ASP A 1 213 ? -19.925 -2.855 20.930 1.00 97.56 213 ASP A O 1
ATOM 1657 N N . LYS A 1 214 ? -18.853 -4.395 19.690 1.00 97.38 214 LYS A N 1
ATOM 1658 C CA . LYS A 1 214 ? -19.547 -5.543 20.282 1.00 97.38 214 LYS A CA 1
ATOM 1659 C C . LYS A 1 214 ? -19.201 -5.693 21.763 1.00 97.38 214 LYS A C 1
ATOM 1661 O O . LYS A 1 214 ? -20.106 -5.927 22.565 1.00 97.38 214 LYS A O 1
ATOM 1666 N N . CYS A 1 215 ? -17.929 -5.565 22.133 1.00 94.62 215 CYS A N 1
ATOM 1667 C CA . CYS A 1 215 ? -17.484 -5.653 23.523 1.00 94.62 215 CYS A CA 1
ATOM 1668 C C . CYS A 1 215 ? -18.110 -4.541 24.377 1.00 94.62 215 CYS A C 1
ATOM 1670 O O . CYS A 1 215 ? -18.725 -4.831 25.404 1.00 94.62 215 CYS A O 1
ATOM 1672 N N . VAL A 1 216 ? -18.059 -3.295 23.895 1.00 94.69 216 VAL A N 1
ATOM 1673 C CA . VAL A 1 216 ? -18.669 -2.124 24.547 1.00 94.69 216 VAL A CA 1
ATOM 1674 C C . VAL A 1 216 ? -20.176 -2.317 24.723 1.00 94.69 216 VAL A C 1
ATOM 1676 O O . VAL A 1 216 ? -20.715 -2.078 25.804 1.00 94.69 216 VAL A O 1
ATOM 1679 N N . SER A 1 217 ? -20.865 -2.815 23.694 1.00 96.06 217 SER A N 1
ATOM 1680 C CA . SER A 1 217 ? -22.308 -3.080 23.761 1.00 96.06 217 SER A CA 1
ATOM 1681 C C . SER A 1 217 ? -22.648 -4.155 24.799 1.00 96.06 217 SER A C 1
ATOM 1683 O O . SER A 1 217 ? -23.556 -3.971 25.610 1.00 96.06 217 SER A O 1
ATOM 1685 N N . GLN A 1 218 ? -21.895 -5.259 24.827 1.00 94.81 218 GLN A N 1
ATOM 1686 C CA . GLN A 1 218 ? -22.083 -6.321 25.820 1.00 94.81 218 GLN A CA 1
ATOM 1687 C C . GLN A 1 218 ? -21.785 -5.843 27.243 1.00 94.81 218 GLN A C 1
ATOM 1689 O O . GLN A 1 218 ? -22.476 -6.223 28.185 1.00 94.81 218 GLN A O 1
ATOM 1694 N N . GLN A 1 219 ? -20.761 -5.010 27.416 1.00 90.00 219 GLN A N 1
ATOM 1695 C CA . GLN A 1 219 ? -20.441 -4.400 28.701 1.00 90.00 219 GLN A CA 1
ATOM 1696 C C . GLN A 1 219 ? -21.589 -3.510 29.187 1.00 90.00 219 GLN A C 1
ATOM 1698 O O . GLN A 1 219 ? -22.025 -3.652 30.331 1.00 90.00 219 GLN A O 1
ATOM 1703 N N . ALA A 1 220 ? -22.122 -2.648 28.318 1.00 92.88 220 ALA A N 1
ATOM 1704 C CA . ALA A 1 220 ? -23.266 -1.801 28.642 1.00 92.88 220 ALA A CA 1
ATOM 1705 C C . ALA A 1 220 ? -24.497 -2.636 29.036 1.00 92.88 220 ALA A C 1
ATOM 1707 O O . ALA A 1 220 ? -25.188 -2.312 30.003 1.00 92.88 220 ALA A O 1
ATOM 1708 N N . GLU A 1 221 ? -24.751 -3.745 28.338 1.00 95.00 221 GLU A N 1
ATOM 1709 C CA . GLU A 1 221 ? -25.838 -4.666 28.675 1.00 95.00 221 GLU A CA 1
ATOM 1710 C C . GLU A 1 221 ? -25.650 -5.315 30.056 1.00 95.00 221 GLU A C 1
ATOM 1712 O O . GLU A 1 221 ? -26.582 -5.298 30.866 1.00 95.00 221 GLU A O 1
ATOM 1717 N N . ARG A 1 222 ? -24.446 -5.821 30.366 1.00 91.62 222 ARG A N 1
ATOM 1718 C CA . ARG A 1 222 ? -24.127 -6.409 31.683 1.00 91.62 222 ARG A CA 1
ATOM 1719 C C . ARG A 1 222 ? -24.300 -5.393 32.811 1.00 91.62 222 ARG A C 1
ATOM 1721 O O . ARG A 1 222 ? -24.950 -5.698 33.809 1.00 91.62 222 ARG A O 1
ATOM 1728 N N . GLN A 1 223 ? -23.794 -4.172 32.634 1.00 91.62 223 GLN A N 1
ATOM 1729 C CA . GLN A 1 223 ? -23.970 -3.103 33.619 1.00 91.62 223 GLN A CA 1
ATOM 1730 C C . GLN A 1 223 ? -25.453 -2.771 33.831 1.00 91.62 223 GLN A C 1
ATOM 1732 O O . GLN A 1 223 ? -25.907 -2.678 34.970 1.00 91.62 223 GLN A O 1
ATOM 1737 N N . ASN A 1 224 ? -26.236 -2.652 32.755 1.00 93.38 224 ASN A N 1
ATOM 1738 C CA . ASN A 1 224 ? -27.677 -2.400 32.847 1.00 93.38 224 ASN A CA 1
ATOM 1739 C C . ASN A 1 224 ? -28.444 -3.558 33.501 1.00 93.38 224 ASN A C 1
ATOM 1741 O O . ASN A 1 224 ? -29.471 -3.338 34.143 1.00 93.38 224 ASN A O 1
ATOM 1745 N N . GLN A 1 225 ? -27.996 -4.802 33.327 1.00 93.25 225 GLN A N 1
ATOM 1746 C CA . GLN A 1 225 ? -28.603 -5.952 33.990 1.00 93.25 225 GLN A CA 1
ATOM 1747 C C . GLN A 1 225 ? -28.379 -5.906 35.503 1.00 93.25 225 GLN A C 1
ATOM 1749 O O . GLN A 1 225 ? -29.340 -6.072 36.250 1.00 93.25 225 GLN A O 1
ATOM 1754 N N . ILE A 1 226 ? -27.147 -5.651 35.949 1.00 90.25 226 ILE A N 1
ATOM 1755 C CA . ILE A 1 226 ? -26.824 -5.607 37.380 1.00 90.25 226 ILE A CA 1
ATOM 1756 C C . ILE A 1 226 ? -27.486 -4.400 38.052 1.00 90.25 226 ILE A C 1
ATOM 1758 O O . ILE A 1 226 ? -28.099 -4.561 39.102 1.00 90.25 226 ILE A O 1
ATOM 1762 N N . LYS A 1 227 ? -27.485 -3.220 37.411 1.00 92.25 227 LYS A N 1
ATOM 1763 C CA . LYS A 1 227 ? -28.207 -2.036 37.917 1.00 92.25 227 LYS A CA 1
ATOM 1764 C C . LYS A 1 227 ? -29.692 -2.320 38.148 1.00 92.25 227 LYS A C 1
ATOM 1766 O O . LYS A 1 227 ? -30.207 -2.022 39.219 1.00 92.25 227 LYS A O 1
ATOM 1771 N N . ARG A 1 228 ? -30.363 -2.974 37.190 1.00 94.19 228 ARG A N 1
ATOM 1772 C CA . ARG A 1 228 ? -31.775 -3.368 37.342 1.00 94.19 228 ARG A CA 1
ATOM 1773 C C . ARG A 1 228 ? -31.999 -4.336 38.503 1.00 94.19 228 ARG A C 1
ATOM 1775 O O . ARG A 1 228 ? -33.018 -4.233 39.176 1.00 94.19 228 ARG A O 1
ATOM 1782 N N . ARG A 1 229 ? -31.086 -5.284 38.733 1.00 92.50 229 ARG A N 1
ATOM 1783 C CA . ARG A 1 229 ? -31.206 -6.218 39.862 1.00 92.50 229 ARG A CA 1
ATOM 1784 C C . ARG A 1 229 ? -30.991 -5.518 41.204 1.00 92.50 229 ARG A C 1
ATOM 1786 O O . ARG A 1 229 ? -31.824 -5.687 42.088 1.00 92.50 229 ARG A O 1
ATOM 1793 N N . LEU A 1 230 ? -29.997 -4.634 41.299 1.00 93.69 230 LEU A N 1
ATOM 1794 C CA . LEU A 1 230 ? -29.774 -3.797 42.481 1.00 93.69 230 LEU A CA 1
ATOM 1795 C C . LEU A 1 230 ? -31.001 -2.943 42.816 1.00 93.69 230 LEU A C 1
ATOM 1797 O O . LEU A 1 230 ? -31.420 -2.891 43.970 1.00 93.69 230 LEU A O 1
ATOM 1801 N N . GLU A 1 231 ? -31.609 -2.306 41.813 1.00 94.38 231 GLU A N 1
ATOM 1802 C CA . GLU A 1 231 ? -32.846 -1.534 41.982 1.00 94.38 231 GLU A CA 1
ATOM 1803 C C . GLU A 1 231 ? -33.998 -2.407 42.501 1.00 94.38 231 GLU A C 1
ATOM 1805 O O . GLU A 1 231 ? -34.697 -2.016 43.437 1.00 94.38 231 GLU A O 1
ATOM 1810 N N . GLN A 1 232 ? -34.170 -3.613 41.946 1.00 94.75 232 GLN A N 1
ATOM 1811 C CA . GLN A 1 232 ? -35.184 -4.567 42.404 1.00 94.75 232 GLN A CA 1
ATOM 1812 C C . GLN A 1 232 ? -34.940 -5.005 43.852 1.00 94.75 232 GLN A C 1
ATOM 1814 O O . GLN A 1 232 ? -35.864 -4.976 44.666 1.00 94.75 232 GLN A O 1
ATOM 1819 N N . GLN A 1 233 ? -33.706 -5.374 44.203 1.00 92.81 233 GLN A N 1
ATOM 1820 C CA . GLN A 1 233 ? -33.360 -5.794 45.560 1.00 92.81 233 GLN A CA 1
ATOM 1821 C C . GLN A 1 233 ? -33.535 -4.661 46.574 1.00 92.81 233 GLN A C 1
ATOM 1823 O O . GLN A 1 233 ? -34.046 -4.898 47.671 1.00 92.81 233 GLN A O 1
ATOM 1828 N N . GLN A 1 234 ? -33.171 -3.433 46.197 1.00 94.44 234 GLN A N 1
ATOM 1829 C CA . GLN A 1 234 ? -33.378 -2.239 47.011 1.00 94.44 234 GLN A CA 1
ATOM 1830 C C . GLN A 1 234 ? -34.870 -1.972 47.237 1.00 94.44 234 GLN A C 1
ATOM 1832 O O . GLN A 1 234 ? -35.268 -1.640 48.352 1.00 94.44 234 GLN A O 1
ATOM 1837 N N . GLN A 1 235 ? -35.706 -2.154 46.212 1.00 95.94 235 GLN A N 1
ATOM 1838 C CA . GLN A 1 235 ? -37.154 -1.984 46.323 1.00 95.94 235 GLN A CA 1
ATOM 1839 C C . GLN A 1 235 ? -37.796 -3.031 47.246 1.00 95.94 235 GLN A C 1
ATOM 1841 O O . GLN A 1 235 ? -38.677 -2.689 48.041 1.00 95.94 235 GLN A O 1
ATOM 1846 N N . VAL A 1 236 ? -37.348 -4.291 47.178 1.00 94.88 236 VAL A N 1
ATOM 1847 C CA . VAL A 1 236 ? -37.786 -5.356 48.099 1.00 94.88 236 VAL A CA 1
ATOM 1848 C C . VAL A 1 236 ? -37.422 -4.992 49.536 1.00 94.88 236 VAL A C 1
ATOM 1850 O O . VAL A 1 236 ? -38.289 -5.019 50.406 1.00 94.88 236 VAL A O 1
ATOM 1853 N N . LEU A 1 237 ? -36.180 -4.566 49.770 1.00 93.62 237 LEU A N 1
ATOM 1854 C CA . LEU A 1 237 ? -35.705 -4.146 51.086 1.00 93.62 237 LEU A CA 1
ATOM 1855 C C . LEU A 1 237 ? -36.529 -2.985 51.650 1.00 93.62 237 LEU A C 1
ATOM 1857 O O . LEU A 1 237 ? -37.042 -3.077 52.759 1.00 93.62 237 LEU A O 1
ATOM 1861 N N . THR A 1 238 ? -36.756 -1.935 50.857 1.00 95.25 238 THR A N 1
ATOM 1862 C CA . THR A 1 238 ? -37.603 -0.805 51.264 1.00 95.25 238 THR A CA 1
ATOM 1863 C C . THR A 1 238 ? -39.040 -1.242 51.563 1.00 95.25 238 THR A C 1
ATOM 1865 O O . THR A 1 238 ? -39.682 -0.700 52.461 1.00 95.25 238 THR A O 1
ATOM 1868 N N . THR A 1 239 ? -39.563 -2.238 50.844 1.00 94.88 239 THR A N 1
ATOM 1869 C CA . THR A 1 239 ? -40.899 -2.789 51.111 1.00 94.88 239 THR A CA 1
ATOM 1870 C C . THR A 1 239 ? -40.934 -3.542 52.443 1.00 94.88 239 THR A C 1
ATOM 1872 O O . THR A 1 239 ? -41.858 -3.319 53.227 1.00 94.88 239 THR A O 1
ATOM 1875 N N . LEU A 1 240 ? -39.927 -4.372 52.737 1.00 92.56 240 LEU A N 1
ATOM 1876 C CA . LEU A 1 240 ? -39.799 -5.079 54.017 1.00 92.56 240 LEU A CA 1
ATOM 1877 C C . LEU A 1 240 ? -39.649 -4.095 55.189 1.00 92.56 240 LEU A C 1
ATOM 1879 O O . LEU A 1 240 ? -40.355 -4.214 56.188 1.00 92.56 240 LEU A O 1
ATOM 1883 N N . GLU A 1 241 ? -38.827 -3.052 55.038 1.00 92.12 241 GLU A N 1
ATOM 1884 C CA . GLU A 1 241 ? -38.677 -1.983 56.036 1.00 92.12 241 GLU A CA 1
ATOM 1885 C C . GLU A 1 241 ? -40.001 -1.250 56.300 1.00 92.12 241 GLU A C 1
ATOM 1887 O O . GLU A 1 241 ? -40.362 -0.977 57.448 1.00 92.12 241 GLU A O 1
ATOM 1892 N N . GLN A 1 242 ? -40.774 -0.962 55.248 1.00 92.94 242 GLN A N 1
ATOM 1893 C CA . GLN A 1 242 ? -42.100 -0.362 55.391 1.00 92.94 242 GLN A CA 1
ATOM 1894 C C . GLN A 1 242 ? -43.095 -1.295 56.085 1.00 92.94 242 GLN A C 1
ATOM 1896 O O . GLN A 1 242 ? -43.936 -0.816 56.846 1.00 92.94 242 GLN A O 1
ATOM 1901 N N . GLN A 1 243 ? -43.047 -2.602 55.818 1.00 91.06 243 GLN A N 1
ATOM 1902 C CA . GLN A 1 243 ? -43.888 -3.577 56.511 1.00 91.06 243 GLN A CA 1
ATOM 1903 C C . GLN A 1 243 ? -43.488 -3.694 57.989 1.00 91.06 243 GLN A C 1
ATOM 1905 O O . GLN A 1 243 ? -44.367 -3.744 58.846 1.00 91.06 243 GLN A O 1
ATOM 1910 N N . LEU A 1 244 ? -42.192 -3.606 58.303 1.00 90.44 244 LEU A N 1
ATOM 1911 C CA . LEU A 1 244 ? -41.665 -3.650 59.670 1.00 90.44 244 LEU A CA 1
ATOM 1912 C C . LEU A 1 244 ? -42.102 -2.429 60.489 1.00 90.44 244 LEU A C 1
ATOM 1914 O O . LEU A 1 244 ? -42.338 -2.519 61.693 1.00 90.44 244 LEU A O 1
ATOM 1918 N N . MET A 1 245 ? -42.244 -1.274 59.837 1.00 88.31 245 MET A N 1
ATOM 1919 C CA . MET A 1 245 ? -42.823 -0.078 60.458 1.00 88.31 245 MET A CA 1
ATOM 1920 C C . MET A 1 245 ? -44.328 -0.222 60.731 1.00 88.31 245 MET A C 1
ATOM 1922 O O . MET A 1 245 ? -44.853 0.441 61.622 1.00 88.31 245 MET A O 1
ATOM 1926 N N . LYS A 1 246 ? -45.028 -1.074 59.973 1.00 88.50 246 LYS A N 1
ATOM 1927 C CA . LYS A 1 246 ? -46.482 -1.288 60.066 1.00 88.50 246 LYS A CA 1
ATOM 1928 C C . LYS A 1 246 ? -46.877 -2.477 60.950 1.00 88.50 246 LYS A C 1
ATOM 1930 O O . LYS A 1 246 ? -48.056 -2.594 61.266 1.00 88.50 246 LYS A O 1
ATOM 1935 N N . SER A 1 247 ? -45.939 -3.340 61.348 1.00 82.69 247 SER A N 1
ATOM 1936 C CA . SER A 1 247 ? -46.217 -4.635 61.993 1.00 82.69 247 SER A CA 1
ATOM 1937 C C . SER A 1 247 ? -46.725 -4.563 63.446 1.00 82.69 247 SER A C 1
ATOM 1939 O O . SER A 1 247 ? -47.002 -5.601 64.036 1.00 82.69 247 SER A O 1
ATOM 1941 N N . GLY A 1 248 ? -46.898 -3.369 64.025 1.00 75.81 248 GLY A N 1
ATOM 1942 C CA . GLY A 1 248 ? -47.487 -3.201 65.362 1.00 75.81 248 GLY A CA 1
ATOM 1943 C C . GLY A 1 248 ? -46.732 -3.947 66.475 1.00 75.81 248 GLY A C 1
ATOM 1944 O O . GLY A 1 248 ? -45.508 -4.069 66.416 1.00 75.81 248 GLY A O 1
ATOM 1945 N N . ASP A 1 249 ? -47.470 -4.434 67.482 1.00 79.00 249 ASP A N 1
ATOM 1946 C CA . ASP A 1 249 ? -46.941 -5.099 68.691 1.00 79.00 249 ASP A CA 1
ATOM 1947 C C . ASP A 1 249 ? -46.727 -6.622 68.539 1.00 79.00 249 ASP A C 1
ATOM 1949 O O . ASP A 1 249 ? -46.389 -7.298 69.513 1.00 79.00 249 ASP A O 1
ATOM 1953 N N . ASP A 1 250 ? -46.916 -7.184 67.339 1.00 86.81 250 ASP A N 1
ATOM 1954 C CA . ASP A 1 250 ? -46.661 -8.606 67.087 1.00 86.81 250 ASP A CA 1
ATOM 1955 C C . ASP A 1 250 ? -45.147 -8.871 67.055 1.00 86.81 250 ASP A C 1
ATOM 1957 O O . ASP A 1 250 ? -44.452 -8.560 66.083 1.00 86.81 250 ASP A O 1
ATOM 1961 N N . GLN A 1 251 ? -44.624 -9.403 68.163 1.00 85.12 251 GLN A N 1
ATOM 1962 C CA . GLN A 1 251 ? -43.192 -9.637 68.332 1.00 85.12 251 GLN A CA 1
ATOM 1963 C C . GLN A 1 251 ? -42.645 -10.713 67.394 1.00 85.12 251 GLN A C 1
ATOM 1965 O O . GLN A 1 251 ? -41.514 -10.562 66.934 1.00 85.12 251 GLN A O 1
ATOM 1970 N N . GLU A 1 252 ? -43.413 -11.763 67.094 1.00 88.38 252 GLU A N 1
ATOM 1971 C CA . GLU A 1 252 ? -42.955 -12.848 66.217 1.00 88.38 252 GLU A CA 1
ATOM 1972 C C . GLU A 1 252 ? -42.862 -12.352 64.772 1.00 88.38 252 GLU A C 1
ATOM 1974 O O . GLU A 1 252 ? -41.801 -12.458 64.154 1.00 88.38 252 GLU A O 1
ATOM 1979 N N . LEU A 1 253 ? -43.915 -11.689 64.278 1.00 88.88 253 LEU A N 1
ATOM 1980 C CA . LEU A 1 253 ? -43.932 -11.090 62.940 1.00 88.88 253 LEU A CA 1
ATOM 1981 C C . LEU A 1 253 ? -42.842 -10.021 62.776 1.00 88.88 253 LEU A C 1
ATOM 1983 O O . LEU A 1 253 ? -42.185 -9.923 61.739 1.00 88.88 253 LEU A O 1
ATOM 1987 N N . ARG A 1 254 ? -42.629 -9.196 63.807 1.00 90.94 254 ARG A N 1
ATOM 1988 C CA . ARG A 1 254 ? -41.591 -8.161 63.793 1.00 90.94 254 ARG A CA 1
ATOM 1989 C C . ARG A 1 254 ? -40.191 -8.772 63.732 1.00 90.94 254 ARG A C 1
ATOM 1991 O O . ARG A 1 254 ? -39.348 -8.261 62.996 1.00 90.94 254 ARG A O 1
ATOM 1998 N N . GLN A 1 255 ? -39.941 -9.834 64.494 1.00 90.75 255 GLN A N 1
ATOM 1999 C CA . GLN A 1 255 ? -38.658 -10.532 64.492 1.00 90.75 255 GLN A CA 1
ATOM 2000 C C . GLN A 1 255 ? -38.388 -11.189 63.129 1.00 90.75 255 GLN A C 1
ATOM 2002 O O . GLN A 1 255 ? -37.295 -11.022 62.587 1.00 90.75 255 GLN A O 1
ATOM 2007 N N . GLU A 1 256 ? -39.397 -11.828 62.529 1.00 91.38 256 GLU A N 1
ATOM 2008 C CA . GLU A 1 256 ? -39.309 -12.411 61.183 1.00 91.38 256 GLU A CA 1
ATOM 2009 C C . GLU A 1 256 ? -38.987 -11.349 60.117 1.00 91.38 256 GLU A C 1
ATOM 2011 O O . GLU A 1 256 ? -38.094 -11.541 59.289 1.00 91.38 256 GLU A O 1
ATOM 2016 N N . LEU A 1 257 ? -39.637 -10.179 60.165 1.00 91.12 257 LEU A N 1
ATOM 2017 C CA . LEU A 1 257 ? -39.338 -9.084 59.236 1.00 91.12 257 LEU A CA 1
ATOM 2018 C C . LEU A 1 257 ? -37.935 -8.495 59.430 1.00 91.12 257 LEU A C 1
ATOM 2020 O O . LEU A 1 257 ? -37.306 -8.108 58.448 1.00 91.12 257 LEU A O 1
ATOM 2024 N N . ILE A 1 258 ? -37.426 -8.425 60.665 1.00 91.25 258 ILE A N 1
ATOM 2025 C CA . ILE A 1 258 ? -36.046 -7.986 60.932 1.00 91.25 258 ILE A CA 1
ATOM 2026 C C . ILE A 1 258 ? -35.049 -8.964 60.306 1.00 91.25 258 ILE A C 1
ATOM 2028 O O . ILE A 1 258 ? -34.092 -8.535 59.656 1.00 91.25 258 ILE A O 1
ATOM 2032 N N . GLU A 1 259 ? -35.273 -10.267 60.468 1.00 92.75 259 GLU A N 1
ATOM 2033 C CA . GLU A 1 259 ? -34.430 -11.302 59.866 1.00 92.75 259 GLU A CA 1
ATOM 2034 C C . GLU A 1 259 ? -34.506 -11.274 58.336 1.00 92.75 259 GLU A C 1
ATOM 2036 O O . GLU A 1 259 ? -33.469 -11.341 57.674 1.00 92.75 259 GLU A O 1
ATOM 2041 N N . SER A 1 260 ? -35.698 -11.075 57.767 1.00 92.94 260 SER A N 1
ATOM 2042 C CA . SER A 1 260 ? -35.891 -10.931 56.321 1.00 92.94 260 SER A CA 1
ATOM 2043 C C . SER A 1 260 ? -35.194 -9.683 55.759 1.00 92.94 260 SER A C 1
ATOM 2045 O O . SER A 1 260 ? -34.480 -9.774 54.759 1.00 92.94 260 SER A O 1
ATOM 2047 N N . CYS A 1 261 ? -35.302 -8.530 56.433 1.00 92.31 261 CYS A N 1
ATOM 2048 C CA . CYS A 1 261 ? -34.555 -7.318 56.078 1.00 92.31 261 CYS A CA 1
ATOM 2049 C C . CYS A 1 261 ? -33.043 -7.557 56.103 1.00 92.31 261 CYS A C 1
ATOM 2051 O O . CYS A 1 261 ? -32.344 -7.129 55.187 1.00 92.31 261 CYS A O 1
ATOM 2053 N N . ARG A 1 262 ? -32.536 -8.252 57.128 1.00 93.62 262 ARG A N 1
ATOM 2054 C CA . ARG A 1 262 ? -31.110 -8.568 57.247 1.00 93.62 262 ARG A CA 1
ATOM 2055 C C . ARG A 1 262 ? -30.631 -9.470 56.108 1.00 93.62 262 ARG A C 1
ATOM 2057 O O . ARG A 1 262 ? -29.618 -9.167 55.489 1.00 93.62 262 ARG A O 1
ATOM 2064 N N . GLN A 1 263 ? -31.364 -10.539 55.798 1.00 94.50 263 GLN A N 1
ATOM 2065 C CA . GLN A 1 263 ? -31.030 -11.416 54.669 1.00 94.50 263 GLN A CA 1
ATOM 2066 C C . GLN A 1 263 ? -31.039 -10.643 53.343 1.00 94.50 263 GLN A C 1
ATOM 2068 O O . GLN A 1 263 ? -30.141 -10.804 52.518 1.00 94.50 263 GLN A O 1
ATOM 2073 N N . GLN A 1 264 ? -32.017 -9.753 53.155 1.00 94.50 264 GLN A N 1
ATOM 2074 C CA . GLN A 1 264 ? -32.097 -8.915 51.963 1.00 94.50 264 GLN A CA 1
ATOM 2075 C C . GLN A 1 264 ? -30.951 -7.887 51.884 1.00 94.50 264 GLN A C 1
ATOM 2077 O O . GLN A 1 264 ? -30.476 -7.600 50.787 1.00 94.50 264 GLN A O 1
ATOM 2082 N N . GLN A 1 265 ? -30.479 -7.355 53.019 1.00 93.25 265 GLN A N 1
ATOM 2083 C CA . GLN A 1 265 ? -29.288 -6.495 53.089 1.00 93.25 265 GLN A CA 1
ATOM 2084 C C . GLN A 1 265 ? -28.026 -7.254 52.677 1.00 93.25 265 GLN A C 1
ATOM 2086 O O . GLN A 1 265 ? -27.281 -6.767 51.832 1.00 93.25 265 GLN A O 1
ATOM 2091 N N . GLU A 1 266 ? -27.823 -8.463 53.206 1.00 93.69 266 GLU A N 1
ATOM 2092 C CA . GLU A 1 266 ? -26.677 -9.313 52.858 1.00 93.69 266 GLU A CA 1
ATOM 2093 C C . GLU A 1 266 ? -26.668 -9.658 51.352 1.00 93.69 266 GLU A C 1
ATOM 2095 O O . GLU A 1 266 ? -25.619 -9.607 50.705 1.00 93.69 266 GLU A O 1
ATOM 2100 N N . LEU A 1 267 ? -27.839 -9.929 50.758 1.00 93.25 267 LEU A N 1
ATOM 2101 C CA . LEU A 1 267 ? -27.980 -10.137 49.309 1.00 93.25 267 LEU A CA 1
ATOM 2102 C C . LEU A 1 267 ? -27.634 -8.881 48.495 1.00 93.25 267 LEU A C 1
ATOM 2104 O O . LEU A 1 267 ? -26.922 -8.980 47.494 1.00 93.25 267 LEU A O 1
ATOM 2108 N N . LEU A 1 268 ? -28.097 -7.710 48.939 1.00 93.19 268 LEU A N 1
ATOM 2109 C CA . LEU A 1 268 ? -27.835 -6.431 48.280 1.00 93.19 268 LEU A CA 1
ATOM 2110 C C . LEU A 1 268 ? -26.357 -6.040 48.346 1.00 93.19 268 LEU A C 1
ATOM 2112 O O . LEU A 1 268 ? -25.800 -5.565 47.356 1.00 93.19 268 LEU A O 1
ATOM 2116 N N . GLU A 1 269 ? -25.697 -6.272 49.478 1.00 93.44 269 GLU A N 1
ATOM 2117 C CA . GLU A 1 269 ? -24.254 -6.072 49.628 1.00 93.44 269 GLU A CA 1
ATOM 2118 C C . GLU A 1 269 ? -23.451 -7.024 48.733 1.00 93.44 269 GLU A C 1
ATOM 2120 O O . GLU A 1 269 ? -22.502 -6.592 48.073 1.00 93.44 269 GLU A O 1
ATOM 2125 N N . ALA A 1 270 ? -23.854 -8.295 48.641 1.00 92.00 270 ALA A N 1
ATOM 2126 C CA . ALA A 1 270 ? -23.223 -9.258 47.742 1.00 92.00 270 ALA A CA 1
ATOM 2127 C C . ALA A 1 270 ? -23.367 -8.852 46.264 1.00 92.00 270 ALA A C 1
ATOM 2129 O O . ALA A 1 270 ? -22.404 -8.947 45.499 1.00 92.00 270 ALA A O 1
ATOM 2130 N N . GLU A 1 271 ? -24.541 -8.360 45.854 1.00 90.31 271 GLU A N 1
ATOM 2131 C CA . GLU A 1 271 ? -24.760 -7.899 44.481 1.00 90.31 271 GLU A CA 1
ATOM 2132 C C . GLU A 1 271 ? -24.013 -6.590 44.176 1.00 90.31 271 GLU A C 1
ATOM 2134 O O . GLU A 1 271 ? -23.446 -6.455 43.090 1.00 90.31 271 GLU A O 1
ATOM 2139 N N . ARG A 1 272 ? -23.914 -5.658 45.137 1.00 92.81 272 ARG A N 1
ATOM 2140 C CA . ARG A 1 272 ? -23.073 -4.454 45.000 1.00 92.81 272 ARG A CA 1
ATOM 2141 C C . ARG A 1 272 ? -21.609 -4.810 44.824 1.00 92.81 272 ARG A C 1
ATOM 2143 O O . ARG A 1 272 ? -20.969 -4.286 43.922 1.00 92.81 272 ARG A O 1
ATOM 2150 N N . LYS A 1 273 ? -21.106 -5.748 45.622 1.00 92.94 273 LYS A N 1
ATOM 2151 C CA . LYS A 1 273 ? -19.734 -6.232 45.486 1.00 92.94 273 LYS A CA 1
ATOM 2152 C C . LYS A 1 273 ? -19.492 -6.864 44.114 1.00 92.94 273 LYS A C 1
ATOM 2154 O O . LYS A 1 273 ? -18.496 -6.564 43.471 1.00 92.94 273 LYS A O 1
ATOM 2159 N N . SER A 1 274 ? -20.436 -7.667 43.620 1.00 88.31 274 SER A N 1
ATOM 2160 C CA . SER A 1 274 ? -20.354 -8.215 42.260 1.00 88.31 274 SER A CA 1
ATOM 2161 C C . SER A 1 274 ? -20.371 -7.130 41.177 1.00 88.31 274 SER A C 1
ATOM 2163 O O . SER A 1 274 ? -19.786 -7.336 40.113 1.00 88.31 274 SER A O 1
ATOM 2165 N N . PHE A 1 275 ? -21.070 -6.014 41.401 1.00 90.25 275 PHE A N 1
ATOM 2166 C CA . PHE A 1 275 ? -21.064 -4.870 40.492 1.00 90.25 275 PHE A CA 1
ATOM 2167 C C . PHE A 1 275 ? -19.719 -4.136 40.521 1.00 90.25 275 PHE A C 1
ATOM 2169 O O . PHE A 1 275 ? -19.159 -3.870 39.462 1.00 90.25 275 PHE A O 1
ATOM 2176 N N . GLU A 1 276 ? -19.179 -3.877 41.711 1.00 90.94 276 GLU A N 1
ATOM 2177 C CA . GLU A 1 276 ? -17.864 -3.259 41.902 1.00 90.94 276 GLU A CA 1
ATOM 2178 C C . GLU A 1 276 ? -16.755 -4.099 41.258 1.00 90.94 276 GLU A C 1
ATOM 2180 O O . GLU A 1 276 ? -15.955 -3.568 40.495 1.00 90.94 276 GLU A O 1
ATOM 2185 N N . ASP A 1 277 ? -16.747 -5.420 41.469 1.00 90.00 277 ASP A N 1
ATOM 2186 C CA . ASP A 1 277 ? -15.782 -6.333 40.842 1.00 90.00 277 ASP A CA 1
ATOM 2187 C C . ASP A 1 277 ? -15.855 -6.272 39.304 1.00 90.00 277 ASP A C 1
ATOM 2189 O O . ASP A 1 277 ? -14.826 -6.308 38.620 1.00 90.00 277 ASP A O 1
ATOM 2193 N N . LEU A 1 278 ? -17.064 -6.133 38.742 1.00 85.88 278 LEU A N 1
ATOM 2194 C CA . LEU A 1 278 ? -17.236 -5.925 37.306 1.00 85.88 278 LEU A CA 1
ATOM 2195 C C . LEU A 1 278 ? -16.641 -4.578 36.875 1.00 85.88 278 LEU A C 1
ATOM 2197 O O . LEU A 1 278 ? -15.916 -4.547 35.886 1.00 85.88 278 LEU A O 1
ATOM 2201 N N . GLU A 1 279 ? -16.913 -3.487 37.592 1.00 85.94 279 GLU A N 1
ATOM 2202 C CA . GLU A 1 279 ? -16.353 -2.161 37.290 1.00 85.94 279 GLU A CA 1
ATOM 2203 C C . GLU A 1 279 ? -14.822 -2.130 37.402 1.00 85.94 279 GLU A C 1
ATOM 2205 O O . GLU A 1 279 ? -14.170 -1.534 36.547 1.00 85.94 279 GLU A O 1
ATOM 2210 N N . PHE A 1 280 ? -14.234 -2.835 38.372 1.00 87.44 280 PHE A N 1
ATOM 2211 C CA . PHE A 1 280 ? -12.781 -2.959 38.500 1.00 87.44 280 PHE A CA 1
ATOM 2212 C C . PHE A 1 280 ? -12.151 -3.802 37.395 1.00 87.44 280 PHE A C 1
ATOM 2214 O O . PHE A 1 280 ? -11.052 -3.488 36.957 1.00 87.44 280 PHE A O 1
ATOM 2221 N N . SER A 1 281 ? -12.836 -4.836 36.897 1.00 77.81 281 SER A N 1
ATOM 2222 C CA . SER A 1 281 ? -12.340 -5.617 35.751 1.00 77.81 281 SER A CA 1
ATOM 2223 C C . SER A 1 281 ? -12.265 -4.817 34.440 1.00 77.81 281 SER A C 1
ATOM 2225 O O . SER A 1 281 ? -11.697 -5.292 33.458 1.00 77.81 281 SER A O 1
ATOM 2227 N N . LEU A 1 282 ? -12.870 -3.626 34.417 1.00 65.75 282 LEU A N 1
ATOM 2228 C CA . LEU A 1 282 ? -13.000 -2.750 33.255 1.00 65.75 282 LEU A CA 1
ATOM 2229 C C . LEU A 1 282 ? -12.049 -1.536 33.296 1.00 65.75 282 LEU A C 1
ATOM 2231 O O . LEU A 1 282 ? -12.040 -0.765 32.335 1.00 65.75 282 LEU A O 1
ATOM 2235 N N . LEU A 1 283 ? -11.300 -1.362 34.392 1.00 63.44 283 LEU A N 1
ATOM 2236 C CA . LEU A 1 283 ? -10.270 -0.335 34.611 1.00 63.44 283 LEU A CA 1
ATOM 2237 C C . LEU A 1 283 ? -8.875 -0.881 34.282 1.00 63.44 283 LEU A C 1
ATOM 2239 O O . LEU A 1 283 ? -8.083 -0.101 33.707 1.00 63.44 283 LEU A O 1
#

Foldseek 3Di:
DDDDDDDDDDDDDDPDPDPDPPPPDPPVVDPVVVVVPDPDDDPDDDDDDDPDDDPVNVVVVVVVVVVVVVVVVVDDPDDDDDDDDDDDDDDDDDDDDDDDDDDDDDDDDDDDDDDDDDDDDDPPPPPDPDVVVVVVVVVVVVVVVVVVVVVVVVVVVVVVVVVVVVVVVVVVVVVVVVVVVVVVVVVVVVVVVVVVVVVVVVVVVVVVVVVVVVVVVVLVVVLVVLVVVLVVLVVVLVVLVVVLVVVPPPPVVNVVSVVVSVVSVVVSVVSVVVSVVSVVVVD

Sequence (283 aa):
RQRDSMQSTSTQASVTKSSTKIESEPSWTNADFMAANCNGNTIKRQEGKNGEYTTEQLIMQLDAIVRESMSTCQDSPEREKMTPSPRSSERDSGIAETAARDSTIVEPARDSGIMEPARDGDKFILPLPDSATQADILTTLRMERTQLVANLTTLKAKVMDIEQQEDELMRELEIERALVGGELQAQNEKLASEERRVASLKQRVSECEREMDKCVSQQAERQNQIKRRLEQQQQVLTTLEQQLMKSGDDQELRQELIESCRQQQELLEAERKSFEDLEFSLL